Protein AF-0000000067863052 (afdb_homodimer)

InterPro domains:
  IPR009725 Predicted 3-demethylubiquinone-9 3-methyltransferase [PIRSF021700] (5-133)
  IPR028973 PhnB-like [PF06983] (7-132)
  IPR028973 PhnB-like [cd06588] (8-132)
  IPR029068 Glyoxalase/Bleomycin resistance protein/Dihydroxybiphenyl dioxygenase [SSF54593] (7-133)

Solvent-accessible surface area (backbone atoms only — not comparable to full-atom values): 13963 Å² total; per-residue (Å²): 121,87,71,62,84,58,47,42,27,46,31,40,44,28,61,64,55,32,58,61,50,50,52,48,47,48,69,59,39,90,65,36,41,84,72,47,76,43,55,24,83,46,71,88,74,66,34,50,70,77,27,32,54,40,35,33,34,32,41,76,90,41,40,38,34,33,23,24,42,41,91,60,65,48,57,66,58,33,69,15,47,27,41,35,38,52,35,92,41,68,65,53,40,52,51,42,48,52,58,39,39,52,78,32,43,74,75,38,63,76,39,66,50,92,83,29,59,33,30,30,34,30,28,24,69,8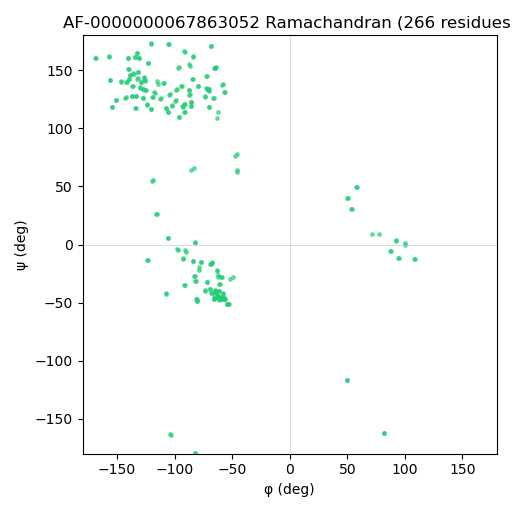7,48,54,30,37,34,41,32,27,109,121,87,73,64,85,54,49,43,27,45,31,39,44,27,61,64,52,32,59,61,51,50,51,49,47,47,68,59,39,91,64,36,41,84,73,48,75,44,55,24,81,47,71,87,76,66,33,50,71,76,28,32,55,38,33,32,34,33,41,75,90,40,39,37,34,33,23,25,39,40,89,60,66,48,57,66,58,32,67,15,47,26,40,34,38,49,35,92,41,67,66,52,40,53,51,42,48,51,59,39,39,53,76,31,43,74,75,38,63,79,39,66,51,92,83,28,59,34,30,30,34,30,28,24,70,85,48,55,30,37,34,41,33,29,109

Sequence (270 aa):
MFNQAKRISTFFTFNGNGEEAFNFYLDTFPDAKKVGLTYFTKPEQGGDIGKVLNATFEMKGASFMIMDMTNNASPNFSWATTTLYFADTEDEFDTLFEKLAKEGTVMMGPEAVEALRKVAWVTDKYGITWQLAFVMFNQAKRISTFFTFNGNGEEAFNFYLDTFPDAKKVGLTYFTKPEQGGDIGKVLNATFEMKGASFMIMDMTNNASPNFSWATTTLYFADTEDEFDTLFEKLAKEGTVMMGPEAVEALRKVAWVTDKYGITWQLAFV

Organism: Listeria monocytogenes serovar 1/2a (strain ATCC BAA-679 / EGD-e) (NCBI:txid169963)

Nearest PDB structures (foldseek):
  3oms-assembly1_A-2  TM=9.044E-01  e=4.645E-14  Bacillus cereus ATCC 14579
  1u7i-assembly1_B  TM=8.853E-01  e=1.949E-12  Pseudomonas aeruginosa PAO1
  1u69-assembly1_A  TM=8.753E-01  e=1.196E-10  Pseudomonas aeruginosa PAO1
  1u6l-assembly1_B  TM=8.512E-01  e=6.731E-08  Pseudomonas aeruginosa PAO1
  4qb5-assembly1_A  TM=6.620E-01  e=1.240E-06  Rhodoferax ferrireducens T118

Foldseek 3Di:
DCPVPDPDAAEEEAAQCQVVVLVLCCVLQVQKDWDDWDFDCDCVLQADGPGTCWTWIDGPHHIYIYGHHYPGPDDADDVVDAAEDEDPDPVSLVSSCVSQQVCWAWPDDQCDDDPWHGWTWIQGNRGGIYIYTYD/DCPPPDPDAAEEEAAQCQVVVLVLCCVLQVQKDWDDWDFDCDCVLQADGPGTCWTWIDGPHHIYIYGHHHPGPDDADDVVDAAEDEDPDPVSLVSNCCSQQVCWAWPDDQCDDDPWHGWTWIQGNRGGIYIYTYD

Structure (mmCIF, N/CA/C/O backbone):
data_AF-0000000067863052-model_v1
#
loop_
_entity.id
_entity.type
_entity.pdbx_description
1 polymer 'Lmo1140 protein'
#
loop_
_atom_site.group_PDB
_atom_site.id
_atom_site.type_symbol
_atom_site.label_atom_id
_atom_site.label_alt_id
_atom_site.label_comp_id
_atom_site.label_asym_id
_atom_site.label_entity_id
_atom_site.label_seq_id
_atom_site.pdbx_PDB_ins_code
_atom_site.Cartn_x
_atom_site.Cartn_y
_atom_site.Cartn_z
_atom_site.occupancy
_atom_site.B_iso_or_equiv
_atom_site.auth_seq_id
_atom_site.auth_comp_id
_atom_site.auth_asym_id
_atom_site.auth_atom_id
_atom_site.pdbx_PDB_model_num
ATOM 1 N N . MET A 1 1 ? 6.938 21.312 -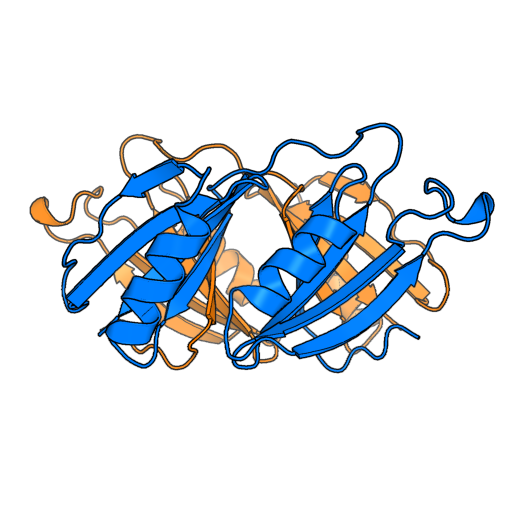2.531 1 37.94 1 MET A N 1
ATOM 2 C CA . MET A 1 1 ? 5.48 21.266 -2.633 1 37.94 1 MET A CA 1
ATOM 3 C C . MET A 1 1 ? 5.008 19.859 -3.012 1 37.94 1 MET A C 1
ATOM 5 O O . MET A 1 1 ? 5.664 19.172 -3.791 1 37.94 1 MET A O 1
ATOM 9 N N . PHE A 1 2 ? 4.246 19.281 -1.997 1 49.34 2 PHE A N 1
ATOM 10 C CA . PHE A 1 2 ? 3.734 17.953 -2.367 1 49.34 2 PHE A CA 1
ATOM 11 C C . PHE A 1 2 ? 3.141 17.984 -3.77 1 49.34 2 PHE A C 1
ATOM 13 O O . PHE A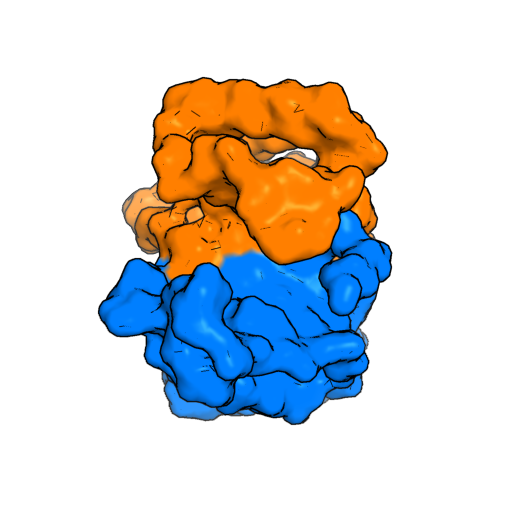 1 2 ? 2.186 18.719 -4.031 1 49.34 2 PHE A O 1
ATOM 20 N N . ASN A 1 3 ? 3.928 18.266 -4.715 1 50.19 3 ASN A N 1
ATOM 21 C CA . ASN A 1 3 ? 3.42 18.219 -6.082 1 50.19 3 ASN A CA 1
ATOM 22 C C . ASN A 1 3 ? 2.643 16.938 -6.359 1 50.19 3 ASN A C 1
ATOM 24 O O . ASN A 1 3 ? 3.236 15.891 -6.621 1 50.19 3 ASN A O 1
ATOM 28 N N . GLN A 1 4 ? 1.395 16.922 -5.812 1 59.94 4 GLN A N 1
ATOM 29 C CA . GLN A 1 4 ? 0.821 15.602 -5.609 1 59.94 4 GLN A CA 1
ATOM 30 C C . GLN A 1 4 ? 0.168 15.078 -6.887 1 59.94 4 GLN A C 1
ATOM 32 O O . GLN A 1 4 ? -0.97 15.438 -7.195 1 59.94 4 GLN A O 1
ATOM 37 N N . ALA A 1 5 ? 0.986 14.852 -7.82 1 64.88 5 ALA A N 1
ATOM 38 C CA . ALA A 1 5 ? 0.398 14.398 -9.078 1 64.88 5 ALA A CA 1
ATOM 39 C C . ALA A 1 5 ? -0.575 13.242 -8.844 1 64.88 5 ALA A C 1
ATOM 41 O O . ALA A 1 5 ? -1.611 13.156 -9.5 1 64.88 5 ALA A O 1
ATOM 42 N N . LYS A 1 6 ? -0.365 12.516 -7.859 1 87.5 6 LYS A N 1
ATOM 43 C CA . LYS A 1 6 ? -1.292 11.422 -7.602 1 87.5 6 LYS A CA 1
ATOM 44 C C . LYS A 1 6 ? -2.051 11.641 -6.297 1 87.5 6 LYS A C 1
ATOM 46 O O . LYS A 1 6 ? -1.479 12.109 -5.312 1 87.5 6 LYS A O 1
ATOM 51 N N . ARG A 1 7 ? -3.303 11.344 -6.367 1 93.75 7 ARG A N 1
ATOM 52 C CA . ARG A 1 7 ? -4.164 11.594 -5.219 1 93.75 7 ARG A CA 1
ATOM 53 C C . ARG A 1 7 ? -4.105 10.445 -4.219 1 93.75 7 ARG A C 1
ATOM 55 O O . ARG A 1 7 ? -4.605 10.562 -3.1 1 93.75 7 ARG A O 1
ATOM 62 N N . ILE A 1 8 ? -3.566 9.328 -4.613 1 96.31 8 ILE A N 1
ATOM 63 C CA . ILE A 1 8 ? -3.332 8.188 -3.734 1 96.31 8 ILE A CA 1
ATOM 64 C C . ILE A 1 8 ? -1.893 7.699 -3.891 1 96.31 8 ILE A C 1
ATOM 66 O O . ILE A 1 8 ? -1.383 7.602 -5.012 1 96.31 8 ILE A O 1
ATOM 70 N N . SER A 1 9 ? -1.241 7.441 -2.787 1 96.94 9 SER A N 1
ATOM 71 C CA . SER A 1 9 ? 0.105 6.879 -2.797 1 96.94 9 SER A CA 1
ATOM 72 C C . SER A 1 9 ? 0.284 5.852 -1.685 1 96.94 9 SER A C 1
ATOM 74 O O . SER A 1 9 ? -0.243 6.023 -0.583 1 96.94 9 SER A O 1
ATOM 76 N N . THR A 1 10 ? 0.96 4.797 -1.991 1 97.69 10 THR A N 1
ATOM 77 C CA . THR A 1 10 ? 1.478 3.945 -0.924 1 97.69 10 THR A CA 1
ATOM 78 C C . THR A 1 10 ? 2.617 4.641 -0.184 1 97.69 10 THR A C 1
ATOM 80 O O . THR A 1 10 ? 3.504 5.227 -0.809 1 97.69 10 THR A O 1
ATOM 83 N N . PHE A 1 11 ? 2.578 4.594 1.113 1 97.25 11 PHE A N 1
ATOM 84 C CA . PHE A 1 11 ? 3.498 5.375 1.932 1 97.25 11 PHE A CA 1
ATOM 85 C C . PHE A 1 11 ? 4.27 4.473 2.891 1 97.25 11 PHE A C 1
ATOM 87 O O . PHE A 1 11 ? 3.67 3.787 3.723 1 97.25 11 PHE A O 1
ATOM 94 N N . PHE A 1 12 ? 5.582 4.48 2.777 1 98.12 12 PHE A N 1
ATOM 95 C CA . PHE A 1 12 ? 6.453 3.691 3.643 1 98.12 12 PHE A CA 1
ATOM 96 C C . PHE A 1 12 ? 7.125 4.578 4.684 1 98.12 12 PHE A C 1
ATOM 98 O O . PHE A 1 12 ? 7.707 5.609 4.348 1 98.12 12 PHE A O 1
ATOM 105 N N . THR A 1 13 ? 7.043 4.195 5.875 1 96.62 13 THR A N 1
ATOM 106 C CA . THR A 1 13 ? 7.723 4.895 6.961 1 96.62 13 THR A CA 1
ATOM 107 C C . THR A 1 13 ? 8.938 4.105 7.438 1 96.62 13 THR A C 1
ATOM 109 O O . THR A 1 13 ? 8.797 3.002 7.969 1 96.62 13 THR A O 1
ATOM 112 N N . PHE A 1 14 ? 10.102 4.625 7.238 1 97.19 14 PHE A N 1
ATOM 113 C CA . PHE A 1 14 ? 11.359 3.998 7.621 1 97.19 14 PHE A CA 1
ATOM 114 C C . PHE A 1 14 ? 11.945 4.668 8.859 1 97.19 14 PHE A C 1
ATOM 116 O O . PHE A 1 14 ? 11.367 5.625 9.383 1 97.19 14 PHE A O 1
ATOM 123 N N . ASN A 1 15 ? 13 4.051 9.336 1 94.69 15 ASN A N 1
ATOM 124 C CA . ASN A 1 15 ? 13.672 4.562 10.523 1 94.69 15 ASN A CA 1
ATOM 125 C C . ASN A 1 15 ? 15.125 4.941 10.234 1 94.69 15 ASN A C 1
ATOM 127 O O . ASN A 1 15 ? 16.031 4.488 10.922 1 94.69 15 ASN A O 1
ATOM 131 N N . GLY A 1 16 ? 15.25 5.836 9.172 1 94.62 16 GLY A N 1
ATOM 132 C CA . GLY A 1 16 ? 16.578 6.391 8.945 1 94.62 16 GLY A CA 1
ATOM 133 C C . GLY A 1 16 ? 17.234 5.855 7.695 1 94.62 16 GLY A C 1
ATOM 134 O O . GLY A 1 16 ? 18.219 6.426 7.219 1 94.62 16 GLY A O 1
ATOM 135 N N . ASN A 1 17 ? 16.703 4.836 7.121 1 95.81 17 ASN A N 1
ATOM 136 C CA . ASN A 1 17 ? 17.312 4.27 5.926 1 95.81 17 ASN A CA 1
ATOM 137 C C . ASN A 1 17 ? 16.391 4.395 4.711 1 95.81 17 ASN A C 1
ATOM 139 O O . ASN A 1 17 ? 16.469 3.588 3.783 1 95.81 17 ASN A O 1
ATOM 143 N N . GLY A 1 18 ? 15.523 5.363 4.723 1 97.44 18 GLY A N 1
ATOM 144 C CA . GLY A 1 18 ? 14.562 5.59 3.656 1 97.44 18 GLY A CA 1
ATOM 145 C C . GLY A 1 18 ? 15.211 5.891 2.318 1 97.44 18 GLY A C 1
ATOM 146 O O . GLY A 1 18 ? 14.719 5.457 1.274 1 97.44 18 GLY A O 1
ATOM 147 N N . GLU A 1 19 ? 16.25 6.645 2.35 1 97.94 19 GLU A N 1
ATOM 148 C CA . GLU A 1 19 ? 16.891 7.016 1.093 1 97.94 19 GLU A CA 1
ATOM 149 C C . GLU A 1 19 ? 17.547 5.805 0.436 1 97.94 19 GLU A C 1
ATOM 151 O O . GLU A 1 19 ? 17.516 5.66 -0.787 1 97.94 19 GLU A O 1
ATOM 156 N N . GLU A 1 20 ? 18.203 4.984 1.238 1 98.19 20 GLU A N 1
ATOM 157 C CA . GLU A 1 20 ? 18.766 3.748 0.704 1 98.19 20 GLU A CA 1
ATOM 158 C C . GLU A 1 20 ? 17.688 2.898 0.028 1 98.19 20 GLU A C 1
ATOM 160 O O . GLU A 1 20 ? 17.906 2.381 -1.071 1 98.19 20 GLU A O 1
ATOM 165 N N . ALA A 1 21 ? 16.609 2.754 0.703 1 98.44 21 ALA A N 1
ATOM 166 C CA . ALA A 1 21 ? 15.492 1.994 0.14 1 98.44 21 ALA A CA 1
ATOM 167 C C . ALA A 1 21 ? 14.984 2.637 -1.148 1 98.44 21 ALA A C 1
ATOM 169 O O . ALA A 1 21 ? 14.766 1.949 -2.148 1 98.44 21 ALA A O 1
ATOM 170 N N . PHE A 1 22 ? 14.828 3.928 -1.111 1 98.56 22 PHE A N 1
ATOM 171 C CA . PHE A 1 22 ? 14.398 4.703 -2.266 1 98.56 22 PHE A CA 1
ATOM 172 C C . PHE A 1 22 ? 15.273 4.414 -3.477 1 98.56 22 PHE A C 1
ATOM 174 O O . PHE A 1 22 ? 14.773 4.074 -4.551 1 98.56 22 PHE A O 1
ATOM 181 N N . ASN A 1 23 ? 16.5 4.508 -3.285 1 98.69 23 ASN A N 1
ATOM 182 C CA . ASN A 1 23 ? 17.453 4.258 -4.363 1 98.69 23 ASN A CA 1
ATOM 183 C C . ASN A 1 23 ? 17.406 2.805 -4.816 1 98.69 23 ASN A C 1
ATOM 185 O O . ASN A 1 23 ? 17.516 2.52 -6.012 1 98.69 23 ASN A O 1
ATOM 189 N N . PHE A 1 24 ? 17.281 1.984 -3.844 1 98.69 24 PHE A N 1
ATOM 190 C CA . PHE A 1 24 ? 17.172 0.567 -4.168 1 98.69 24 PHE A CA 1
ATOM 191 C C . PHE A 1 24 ? 15.977 0.313 -5.086 1 98.69 24 PHE A C 1
ATOM 193 O O . PHE A 1 24 ? 16.094 -0.418 -6.07 1 98.69 24 PHE A O 1
ATOM 200 N N . TYR A 1 25 ? 14.805 0.896 -4.812 1 98.56 25 TYR A N 1
ATOM 201 C CA . TYR A 1 25 ? 13.602 0.665 -5.602 1 98.56 25 TYR A CA 1
ATOM 202 C C . TYR A 1 25 ? 13.734 1.28 -6.992 1 98.56 25 TYR A C 1
ATOM 204 O O . TYR A 1 25 ? 13.32 0.682 -7.984 1 98.56 25 TYR A O 1
ATOM 212 N N . LEU A 1 26 ? 14.352 2.459 -7.102 1 98.38 26 LEU A N 1
ATOM 213 C CA . LEU A 1 26 ? 14.586 3.084 -8.398 1 98.38 26 LEU A CA 1
ATOM 214 C C . LEU A 1 26 ? 15.477 2.205 -9.273 1 98.38 26 LEU A C 1
ATOM 216 O O . LEU A 1 26 ? 15.273 2.125 -10.484 1 98.38 26 LEU A O 1
ATOM 220 N N . ASP A 1 27 ? 16.359 1.549 -8.648 1 97.81 27 ASP A N 1
ATOM 221 C CA . ASP A 1 27 ? 17.297 0.701 -9.367 1 97.81 27 ASP A CA 1
ATOM 222 C C . ASP A 1 27 ? 16.672 -0.655 -9.695 1 97.81 27 ASP A C 1
ATOM 224 O O . ASP A 1 27 ? 17.031 -1.284 -10.695 1 97.81 27 ASP A O 1
ATOM 228 N N . THR A 1 28 ? 15.836 -1.083 -8.898 1 98.12 28 THR A N 1
ATOM 229 C CA . THR A 1 28 ? 15.305 -2.438 -8.969 1 98.12 28 THR A CA 1
ATOM 230 C C . THR A 1 28 ? 14.188 -2.521 -10.008 1 98.12 28 THR A C 1
ATOM 232 O O . THR A 1 28 ? 14.148 -3.461 -10.805 1 98.12 28 THR A O 1
ATOM 235 N N . PHE A 1 29 ? 13.258 -1.568 -9.961 1 98 29 PHE A N 1
ATOM 236 C CA . PHE A 1 29 ? 12.094 -1.618 -10.836 1 98 29 PHE A CA 1
ATOM 237 C C . PHE A 1 29 ? 12.352 -0.839 -12.117 1 98 29 PHE A C 1
ATOM 239 O O . PHE A 1 29 ? 12.547 0.377 -12.086 1 98 29 PHE A O 1
ATOM 246 N N . PRO A 1 30 ? 12.32 -1.458 -13.242 1 95.56 30 PRO A N 1
ATOM 247 C CA . PRO A 1 30 ? 12.75 -0.843 -14.5 1 95.56 30 PRO A CA 1
ATOM 248 C C . PRO A 1 30 ? 11.891 0.361 -14.891 1 95.56 30 PRO A C 1
ATOM 250 O O . PRO A 1 30 ? 12.359 1.247 -15.609 1 95.56 30 PRO A O 1
ATOM 253 N N . ASP A 1 31 ? 10.742 0.487 -14.43 1 93.69 31 ASP A N 1
ATOM 254 C CA . ASP A 1 31 ? 9.844 1.572 -14.812 1 93.69 31 ASP A CA 1
ATOM 255 C C . ASP A 1 31 ? 9.727 2.607 -13.695 1 93.69 31 ASP A C 1
ATOM 257 O O . ASP A 1 31 ? 8.922 3.535 -13.789 1 93.69 31 ASP A O 1
ATOM 261 N N . ALA A 1 32 ? 10.492 2.422 -12.688 1 96.94 32 ALA A N 1
ATOM 262 C CA . ALA A 1 32 ? 10.43 3.361 -11.57 1 96.94 32 ALA A CA 1
ATOM 263 C C . ALA A 1 32 ? 11.07 4.699 -11.938 1 96.94 32 ALA A C 1
ATOM 265 O O . ALA A 1 32 ? 12.109 4.734 -12.594 1 96.94 32 ALA A O 1
ATOM 266 N N . LYS A 1 33 ? 10.391 5.766 -11.594 1 96.94 33 LYS A N 1
ATOM 267 C CA . LYS A 1 33 ? 10.867 7.117 -11.867 1 96.94 33 LYS A CA 1
ATOM 268 C C . LYS A 1 33 ? 10.859 7.969 -10.602 1 96.94 33 LYS A C 1
ATOM 270 O O . LYS A 1 33 ? 9.859 8 -9.883 1 96.94 33 LYS A O 1
ATOM 275 N N . LYS A 1 34 ? 11.953 8.656 -10.43 1 97.62 34 LYS A N 1
ATOM 276 C CA . LYS A 1 34 ? 12.023 9.602 -9.32 1 97.62 34 LYS A CA 1
ATOM 277 C C . LYS A 1 34 ? 11.125 10.805 -9.562 1 97.62 34 LYS A C 1
ATOM 279 O O . LYS A 1 34 ? 11.148 11.398 -10.641 1 97.62 34 LYS A O 1
ATOM 284 N N . VAL A 1 35 ? 10.375 11.148 -8.617 1 96.62 35 VAL A N 1
ATOM 285 C CA . VAL A 1 35 ? 9.516 12.32 -8.695 1 96.62 35 VAL A CA 1
ATOM 286 C C . VAL A 1 35 ? 10.078 13.43 -7.801 1 96.62 35 VAL A C 1
ATOM 288 O O . VAL A 1 35 ? 10.055 14.602 -8.172 1 96.62 35 VAL A O 1
ATOM 291 N N . GLY A 1 36 ? 10.539 13.023 -6.594 1 95.62 36 GLY A N 1
ATOM 292 C CA . GLY A 1 36 ? 11.078 14.023 -5.691 1 95.62 36 GLY A CA 1
ATOM 293 C C . GLY A 1 36 ? 11.789 13.422 -4.488 1 95.62 36 GLY A C 1
ATOM 294 O O . GLY A 1 36 ? 11.586 12.25 -4.168 1 95.62 36 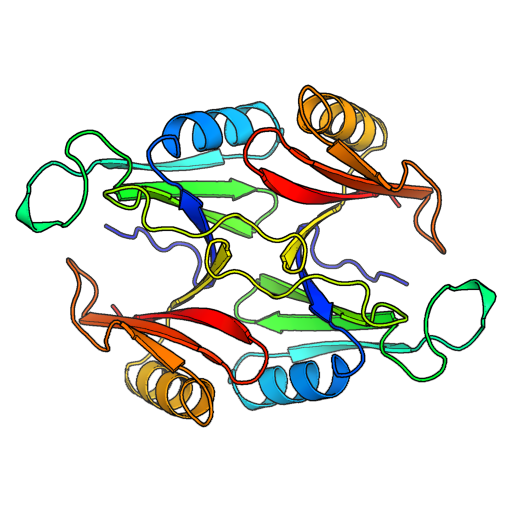GLY A O 1
ATOM 295 N N . LEU A 1 37 ? 12.641 14.266 -3.861 1 96.44 37 LEU A N 1
ATOM 296 C CA . LEU A 1 37 ? 13.375 13.891 -2.66 1 96.44 37 LEU A CA 1
ATOM 297 C C . LEU A 1 37 ? 13.734 15.117 -1.832 1 96.44 37 LEU A C 1
ATOM 299 O O . LEU A 1 37 ? 14.406 16.031 -2.322 1 96.44 37 LEU A O 1
ATOM 303 N N . THR A 1 38 ? 13.227 15.117 -0.666 1 95.25 38 THR A N 1
ATOM 304 C CA . THR A 1 38 ? 13.531 16.203 0.257 1 95.25 38 THR A CA 1
ATOM 305 C C . THR A 1 38 ? 13.961 15.656 1.616 1 95.25 38 THR A C 1
ATOM 307 O O . THR A 1 38 ? 13.672 14.5 1.945 1 95.25 38 THR A O 1
ATOM 310 N N . TYR A 1 39 ? 14.633 16.5 2.393 1 95.69 39 TYR A N 1
ATOM 311 C CA . TYR A 1 39 ? 15.195 16.094 3.68 1 95.69 39 TYR A CA 1
ATOM 312 C C . TYR A 1 39 ? 14.664 16.984 4.805 1 95.69 39 TYR A C 1
ATOM 314 O O . TYR A 1 39 ? 14.18 18.094 4.555 1 95.69 39 TYR A O 1
ATOM 322 N N . PHE A 1 40 ? 14.727 16.375 5.965 1 93.62 40 PHE A N 1
ATOM 323 C CA . PHE A 1 40 ? 14.586 17.219 7.137 1 93.62 40 PHE A CA 1
ATOM 324 C C . PHE A 1 40 ? 15.766 18.188 7.254 1 93.62 40 PHE A C 1
ATOM 326 O O . PHE A 1 40 ? 16.922 17.75 7.227 1 93.62 40 PHE A O 1
ATOM 333 N N . THR A 1 41 ? 15.469 19.516 7.367 1 94.06 41 THR A N 1
ATOM 334 C CA . THR A 1 41 ? 16.547 20.5 7.363 1 94.06 41 THR A CA 1
ATOM 335 C C . THR A 1 41 ? 16.484 21.375 8.617 1 94.06 41 THR A C 1
ATOM 337 O O . THR A 1 41 ? 17.422 22.125 8.891 1 94.06 41 THR A O 1
ATOM 340 N N . LYS A 1 42 ? 15.367 21.281 9.297 1 93.12 42 LYS A N 1
ATOM 341 C CA . LYS A 1 42 ? 15.18 22.062 10.523 1 93.12 42 LYS A CA 1
ATOM 342 C C . LYS A 1 42 ? 14.562 21.203 11.625 1 93.12 42 LYS A C 1
ATOM 344 O O . LYS A 1 42 ? 13.719 20.359 11.352 1 93.12 42 LYS A O 1
ATOM 349 N N . PRO A 1 43 ? 14.914 21.484 12.805 1 88.06 43 PRO A N 1
ATOM 350 C CA . PRO A 1 43 ? 14.422 20.672 13.922 1 88.06 43 PRO A CA 1
ATOM 351 C C . PRO A 1 43 ? 12.898 20.734 14.07 1 88.06 43 PRO A C 1
ATOM 353 O O . PRO A 1 43 ? 12.281 19.766 14.5 1 88.06 43 PRO A O 1
ATOM 356 N N . GLU A 1 44 ? 12.281 21.734 13.664 1 85.81 44 GLU A N 1
ATOM 357 C CA . GLU A 1 44 ? 10.852 21.953 13.852 1 85.81 44 GLU A CA 1
ATOM 358 C C . GLU A 1 44 ? 10.023 20.984 13.008 1 85.81 44 GLU A C 1
ATOM 360 O O . GLU A 1 44 ? 8.836 20.797 13.25 1 85.81 44 GLU A O 1
ATOM 365 N N . GLN A 1 45 ? 10.672 20.406 12.07 1 84.12 45 GLN A N 1
ATOM 366 C CA . GLN A 1 45 ? 9.961 19.469 11.203 1 84.12 45 GLN A CA 1
ATOM 367 C C . GLN A 1 45 ? 9.734 18.125 11.891 1 84.12 45 GLN A C 1
ATOM 369 O O . GLN A 1 45 ? 8.953 17.312 11.414 1 84.12 45 GLN A O 1
ATOM 374 N N . GLY A 1 46 ? 10.43 17.891 12.961 1 82.56 46 GLY A N 1
ATOM 375 C CA . GLY A 1 46 ? 10.117 16.75 13.805 1 82.56 46 GLY A CA 1
ATOM 376 C C . GLY A 1 46 ? 10.914 15.508 13.445 1 82.56 46 GLY A C 1
ATOM 377 O O . GLY A 1 46 ? 10.672 14.43 13.992 1 82.56 46 GLY A O 1
ATOM 378 N N . GLY A 1 47 ? 11.805 15.602 12.492 1 87.06 47 GLY A N 1
ATOM 379 C CA . GLY A 1 47 ? 12.633 14.477 12.094 1 87.06 47 GLY A CA 1
ATOM 380 C C . GLY A 1 47 ? 14.117 14.75 12.258 1 87.06 47 GLY A C 1
ATOM 381 O O . GLY A 1 47 ? 14.516 15.844 12.648 1 87.06 47 GLY A O 1
ATOM 382 N N . ASP A 1 48 ? 14.922 13.695 12.055 1 91.56 48 ASP A N 1
ATOM 383 C CA . ASP A 1 48 ? 16.375 13.844 12.141 1 91.56 48 ASP A CA 1
ATOM 384 C C . ASP A 1 48 ? 16.922 14.578 10.914 1 91.56 48 ASP A C 1
ATOM 386 O O . ASP A 1 48 ? 16.672 14.172 9.781 1 91.56 48 ASP A O 1
ATOM 390 N N . ILE A 1 49 ? 17.672 15.602 11.219 1 93.75 49 ILE A N 1
ATOM 391 C CA . ILE A 1 49 ? 18.25 16.406 10.148 1 93.75 49 ILE A CA 1
ATOM 392 C C . ILE A 1 49 ? 19.078 15.516 9.227 1 93.75 49 ILE A C 1
ATOM 394 O O . ILE A 1 49 ? 19.828 14.656 9.688 1 93.75 49 ILE A O 1
ATOM 398 N N . GLY A 1 50 ? 18.828 15.672 7.867 1 95.38 50 GLY A N 1
ATOM 399 C CA . GLY A 1 50 ? 19.562 14.914 6.875 1 95.38 50 GLY A CA 1
ATOM 400 C C . GLY A 1 50 ? 18.859 13.633 6.461 1 95.38 50 GLY A C 1
ATOM 401 O O . GLY A 1 50 ? 19.234 13.016 5.461 1 95.38 50 GLY A O 1
ATOM 402 N N . LYS A 1 51 ? 17.844 13.297 7.215 1 95.75 51 LYS A N 1
ATOM 403 C CA . LYS A 1 51 ? 17.062 12.117 6.852 1 95.75 51 LYS A CA 1
ATOM 404 C C . LYS A 1 51 ? 15.891 12.484 5.953 1 95.75 51 LYS A C 1
ATOM 406 O O . LYS A 1 51 ? 15.625 13.672 5.73 1 95.75 51 LYS A O 1
ATOM 411 N N . VAL A 1 52 ? 15.305 11.531 5.348 1 96.31 52 VAL A N 1
ATOM 412 C CA . VAL A 1 52 ? 14.297 11.742 4.309 1 96.31 52 VAL A CA 1
ATOM 413 C C . VAL A 1 52 ? 13.023 12.305 4.926 1 96.31 52 VAL A C 1
ATOM 415 O O . VAL A 1 52 ? 12.414 11.68 5.793 1 96.31 52 VAL A O 1
ATOM 418 N N . LEU A 1 53 ? 12.656 13.469 4.527 1 93.75 53 LEU A N 1
ATOM 419 C CA . LEU A 1 53 ? 11.344 14.031 4.84 1 93.75 53 LEU A CA 1
ATOM 420 C C . LEU A 1 53 ? 10.273 13.477 3.902 1 93.75 53 LEU A C 1
ATOM 422 O O . LEU A 1 53 ? 9.227 13.023 4.355 1 93.75 53 LEU A O 1
ATOM 426 N N . ASN A 1 54 ? 10.586 13.508 2.594 1 94.06 54 ASN A N 1
ATOM 427 C CA . ASN A 1 54 ? 9.727 12.914 1.58 1 94.06 54 ASN A CA 1
ATOM 428 C C . ASN A 1 54 ? 10.523 12.438 0.37 1 94.06 54 ASN A C 1
ATOM 430 O O . ASN A 1 54 ? 11.297 13.203 -0.208 1 94.06 54 ASN A O 1
ATOM 434 N N . ALA A 1 55 ? 10.398 11.25 0.054 1 96.81 55 ALA A N 1
ATOM 435 C CA . ALA A 1 55 ? 10.844 10.68 -1.216 1 96.81 55 ALA A CA 1
ATOM 436 C C . ALA A 1 55 ? 9.672 10.094 -2 1 96.81 55 ALA A C 1
ATOM 438 O O . ALA A 1 55 ? 8.875 9.328 -1.457 1 96.81 55 ALA A O 1
ATOM 439 N N . THR A 1 56 ? 9.523 10.508 -3.225 1 97.19 56 THR A N 1
ATOM 440 C CA . THR A 1 56 ? 8.414 10.055 -4.051 1 97.19 56 THR A CA 1
ATOM 441 C C . THR A 1 56 ? 8.914 9.445 -5.355 1 97.19 56 THR A C 1
ATOM 443 O O . THR A 1 56 ? 9.797 10.008 -6.008 1 97.19 56 THR A O 1
ATOM 446 N N . PHE A 1 57 ? 8.391 8.32 -5.676 1 97.06 57 PHE A N 1
ATOM 447 C CA . PHE A 1 57 ? 8.641 7.707 -6.977 1 97.06 57 PHE A CA 1
ATOM 448 C C . PHE A 1 57 ? 7.383 7.055 -7.527 1 97.06 57 PHE A C 1
ATOM 450 O O . PHE A 1 57 ? 6.406 6.871 -6.797 1 97.06 57 PHE A O 1
ATOM 457 N N . GLU A 1 58 ? 7.371 6.836 -8.773 1 96.19 58 GLU A N 1
ATOM 458 C CA . GLU A 1 58 ? 6.242 6.199 -9.445 1 96.19 58 GLU A CA 1
ATOM 459 C C . GLU A 1 58 ? 6.691 4.988 -10.258 1 96.19 58 GLU A C 1
ATOM 461 O O . GLU A 1 58 ? 7.816 4.957 -10.766 1 96.19 58 GLU A O 1
ATOM 466 N N . MET A 1 59 ? 5.84 4.035 -10.242 1 94.69 59 MET A N 1
ATOM 467 C CA . MET A 1 59 ? 6.062 2.836 -11.047 1 94.69 59 MET A CA 1
ATOM 468 C C . MET A 1 59 ? 4.75 2.316 -11.625 1 94.69 59 MET A C 1
ATOM 470 O O . MET A 1 59 ? 3.768 2.158 -10.898 1 94.69 59 MET A O 1
ATOM 474 N N . LYS A 1 60 ? 4.723 2.143 -12.93 1 94.12 60 LYS A N 1
ATOM 475 C CA . LYS A 1 60 ? 3.562 1.612 -13.633 1 94.12 60 LYS A CA 1
ATOM 476 C C . LYS A 1 60 ? 2.291 2.361 -13.242 1 94.12 60 LYS A C 1
ATOM 478 O O . LYS A 1 60 ? 1.271 1.741 -12.938 1 94.12 60 LYS A O 1
ATOM 483 N N . GLY A 1 61 ? 2.438 3.609 -13.109 1 90.88 61 GLY A N 1
ATOM 484 C CA . GLY A 1 61 ? 1.302 4.492 -12.898 1 90.88 61 GLY A CA 1
ATOM 485 C C . GLY A 1 61 ? 0.929 4.641 -11.438 1 90.88 61 GLY A C 1
ATOM 486 O O . GLY A 1 61 ? 0.063 5.445 -11.086 1 90.88 61 GLY A O 1
ATOM 487 N N . ALA A 1 62 ? 1.532 3.926 -10.547 1 94.75 62 ALA A N 1
ATOM 488 C CA . ALA A 1 62 ? 1.273 4.027 -9.117 1 94.75 62 ALA A CA 1
ATOM 489 C C . ALA A 1 62 ? 2.295 4.938 -8.438 1 94.75 62 ALA A C 1
ATOM 491 O O . ALA A 1 62 ? 3.443 5.031 -8.883 1 94.75 62 ALA A O 1
ATOM 492 N N . SER A 1 63 ? 1.909 5.535 -7.379 1 96.31 63 SER A N 1
ATOM 493 C CA . SER A 1 63 ? 2.768 6.453 -6.633 1 96.31 63 SER A CA 1
ATOM 494 C C . SER A 1 63 ? 3.186 5.852 -5.293 1 96.31 63 SER A C 1
ATOM 496 O O . SER A 1 63 ? 2.367 5.246 -4.598 1 96.31 63 SER A O 1
ATOM 498 N N . PHE A 1 64 ? 4.449 6.059 -4.93 1 97.56 64 PHE A N 1
ATOM 499 C CA . PHE A 1 64 ? 5.035 5.621 -3.666 1 97.56 64 PHE A CA 1
ATOM 500 C C . PHE A 1 64 ? 5.758 6.773 -2.979 1 97.56 64 PHE A C 1
ATOM 502 O O . PHE A 1 64 ? 6.438 7.566 -3.631 1 97.56 64 PHE A O 1
ATOM 509 N N . MET A 1 65 ? 5.582 6.805 -1.689 1 96.94 65 MET A N 1
ATOM 510 C CA . MET A 1 65 ? 6.238 7.844 -0.899 1 96.94 65 MET A CA 1
ATOM 511 C C . MET A 1 65 ? 6.941 7.242 0.313 1 96.94 65 MET A C 1
ATOM 513 O O . MET A 1 65 ? 6.5 6.223 0.852 1 96.94 65 MET A O 1
ATOM 517 N N . ILE A 1 66 ? 8.008 7.859 0.688 1 97.06 66 ILE A N 1
ATOM 518 C CA . ILE A 1 66 ? 8.828 7.375 1.792 1 97.06 66 ILE A CA 1
ATOM 519 C C . ILE A 1 66 ? 9.148 8.523 2.744 1 97.06 66 ILE A C 1
ATOM 521 O O . ILE A 1 66 ? 9.414 9.641 2.307 1 97.06 66 ILE A O 1
ATOM 525 N N . MET A 1 67 ? 9.18 8.258 3.986 1 95.19 67 MET A N 1
ATOM 526 C CA . MET A 1 67 ? 9.648 9.18 5.02 1 95.19 67 MET A CA 1
ATOM 527 C C . MET A 1 67 ? 10.461 8.438 6.074 1 95.19 67 MET A C 1
ATOM 529 O O . MET A 1 67 ? 10.242 7.25 6.312 1 95.19 67 MET A O 1
ATOM 533 N N . ASP A 1 68 ? 11.383 9.141 6.684 1 95.75 68 ASP A N 1
ATOM 534 C CA . ASP A 1 68 ? 12.086 8.625 7.855 1 95.75 68 ASP A CA 1
ATOM 535 C C . ASP A 1 68 ? 11.5 9.195 9.141 1 95.75 68 ASP A C 1
ATOM 537 O O . ASP A 1 68 ? 11.398 10.414 9.305 1 95.75 68 ASP A O 1
ATOM 541 N N . MET A 1 69 ? 11.102 8.305 9.969 1 90.56 69 MET A N 1
ATOM 542 C CA . MET A 1 69 ? 10.688 8.75 11.297 1 90.56 69 MET A CA 1
ATOM 543 C C . MET A 1 69 ? 11.883 8.898 12.219 1 90.56 69 MET A C 1
ATOM 545 O O . MET A 1 69 ? 12.953 8.344 11.961 1 90.56 69 MET A O 1
ATOM 549 N N . THR A 1 70 ? 11.641 9.633 13.273 1 82.88 70 THR A N 1
ATOM 550 C CA . THR A 1 70 ? 12.703 9.836 14.25 1 82.88 70 THR A CA 1
ATOM 551 C C . THR A 1 70 ? 12.703 8.719 15.289 1 82.88 70 THR A C 1
ATOM 553 O O . THR A 1 70 ? 11.672 8.078 15.523 1 82.88 70 THR A O 1
ATOM 556 N N . ASN A 1 71 ? 13.891 8.492 15.914 1 74.88 71 ASN A N 1
ATOM 557 C CA . ASN A 1 71 ? 14.109 7.668 17.094 1 74.88 71 ASN A CA 1
ATOM 558 C C . ASN A 1 71 ? 13.539 6.266 16.922 1 74.88 71 ASN A C 1
ATOM 560 O O . ASN A 1 71 ? 12.992 5.691 17.859 1 74.88 71 ASN A O 1
ATOM 564 N N . ASN A 1 72 ? 13.539 5.852 15.789 1 66.62 72 ASN A N 1
ATOM 565 C CA . ASN A 1 72 ? 13.086 4.496 15.492 1 66.62 72 ASN A CA 1
ATOM 566 C C . ASN A 1 72 ? 11.641 4.277 15.945 1 66.62 72 ASN A C 1
ATOM 568 O O . ASN A 1 72 ? 11.336 3.279 16.594 1 66.62 72 ASN A O 1
ATOM 572 N N . ALA A 1 73 ? 10.852 5.16 15.57 1 79.5 73 ALA A N 1
ATOM 573 C CA . ALA A 1 73 ? 9.508 5.203 16.125 1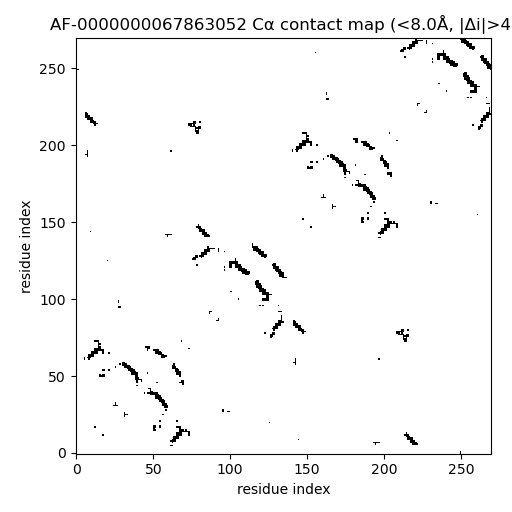 79.5 73 ALA A CA 1
ATOM 574 C C . ALA A 1 73 ? 8.523 4.434 15.258 1 79.5 73 ALA A C 1
ATOM 576 O O . ALA A 1 73 ? 7.418 4.105 15.695 1 79.5 73 ALA A O 1
ATOM 577 N N . SER A 1 74 ? 8.953 4.086 14.086 1 87.19 74 SER A N 1
ATOM 578 C CA . SER A 1 74 ? 8.023 3.32 13.258 1 87.19 74 SER A CA 1
ATOM 579 C C . SER A 1 74 ? 8.094 1.831 13.586 1 87.19 74 SER A C 1
ATOM 581 O O . SER A 1 74 ? 9.172 1.295 13.844 1 87.19 74 SER A O 1
ATOM 583 N N . PRO A 1 75 ? 6.938 1.209 13.555 1 93.75 75 PRO A N 1
ATOM 584 C CA . PRO A 1 75 ? 6.977 -0.247 13.711 1 93.75 75 PRO A CA 1
ATOM 585 C C . PRO A 1 75 ? 7.617 -0.955 12.523 1 93.75 75 PRO A C 1
ATOM 587 O O . PRO A 1 75 ? 7.977 -0.309 11.539 1 93.75 75 PRO A O 1
ATOM 590 N N . ASN A 1 76 ? 7.848 -2.305 12.742 1 94.81 76 ASN A N 1
ATOM 591 C CA . ASN A 1 76 ? 8.281 -3.113 11.609 1 94.81 76 ASN A CA 1
ATOM 592 C C . ASN A 1 76 ? 7.203 -3.201 10.539 1 94.81 76 ASN A C 1
ATOM 594 O O . ASN A 1 76 ? 6.012 -3.119 10.836 1 94.81 76 ASN A O 1
ATOM 598 N N . PHE A 1 77 ? 7.648 -3.369 9.367 1 97 77 PHE A N 1
ATOM 599 C CA . PHE A 1 77 ? 6.707 -3.648 8.297 1 97 77 PHE A CA 1
ATOM 600 C C . PHE A 1 77 ? 6.012 -4.984 8.516 1 97 77 PHE A C 1
ATOM 602 O O . PHE A 1 77 ? 6.539 -5.859 9.203 1 97 77 PHE A O 1
ATOM 609 N N . SER A 1 78 ? 4.828 -5.082 8 1 97.12 78 SER A N 1
ATOM 610 C CA . SER A 1 78 ? 4.027 -6.305 8.031 1 97.12 78 SER A CA 1
ATOM 611 C C . SER A 1 78 ? 3.584 -6.711 6.633 1 97.12 78 SER A C 1
ATOM 613 O O . SER A 1 78 ? 3.156 -5.871 5.84 1 97.12 78 SER A O 1
ATOM 615 N N . TRP A 1 79 ? 3.588 -7.988 6.355 1 96 79 TRP A N 1
ATOM 616 C CA . TRP A 1 79 ? 3.191 -8.43 5.023 1 96 79 TRP A CA 1
ATOM 617 C C . TRP A 1 79 ? 1.673 -8.516 4.906 1 96 79 TRP A C 1
ATOM 619 O O . TRP A 1 79 ? 1.145 -8.883 3.854 1 96 79 TRP A O 1
ATOM 629 N N . ALA A 1 80 ? 1.021 -8.125 6.02 1 96.94 80 ALA A N 1
ATOM 630 C CA . ALA A 1 80 ? -0.43 -8.016 5.891 1 96.94 80 ALA A CA 1
ATOM 631 C C . ALA A 1 80 ? -0.807 -7.012 4.805 1 96.94 80 ALA A C 1
ATOM 633 O O . ALA A 1 80 ? -1.905 -7.078 4.246 1 96.94 80 ALA A O 1
ATOM 634 N N . THR A 1 81 ? 0.011 -6.051 4.547 1 97.81 81 THR A N 1
ATOM 635 C CA . THR A 1 81 ? -0.079 -5.18 3.381 1 97.81 81 THR A CA 1
ATOM 636 C C . THR A 1 81 ? 1.091 -5.422 2.432 1 97.81 81 THR A C 1
ATOM 638 O O . THR A 1 81 ? 2.252 -5.383 2.846 1 97.81 81 THR A O 1
ATOM 641 N N . THR A 1 82 ? 0.79 -5.691 1.222 1 97.75 82 THR A N 1
ATOM 642 C CA . THR A 1 82 ? 1.824 -5.895 0.213 1 97.75 82 THR A CA 1
ATOM 643 C C . THR A 1 82 ? 1.51 -5.098 -1.05 1 97.75 82 THR A C 1
ATOM 645 O O . THR A 1 82 ? 0.431 -4.516 -1.171 1 97.75 82 THR A O 1
ATOM 648 N N . THR A 1 83 ? 2.465 -4.938 -1.896 1 97.88 83 THR A N 1
ATOM 649 C CA . THR A 1 83 ? 2.27 -4.426 -3.248 1 97.88 83 THR A CA 1
ATOM 650 C C . THR A 1 83 ? 2.293 -5.562 -4.266 1 97.88 83 THR A C 1
ATOM 652 O O . THR A 1 83 ? 3.26 -6.324 -4.328 1 97.88 83 THR A O 1
ATOM 655 N N . LEU A 1 84 ? 1.229 -5.691 -4.938 1 96.94 84 LEU A N 1
ATOM 656 C CA . LEU A 1 84 ? 1.154 -6.633 -6.051 1 96.94 84 LEU A CA 1
ATOM 657 C C . LEU A 1 84 ? 1.661 -5.996 -7.34 1 96.94 84 LEU A C 1
ATOM 659 O O . LEU A 1 84 ? 1.168 -4.941 -7.75 1 96.94 84 LEU A O 1
ATOM 663 N N . TYR A 1 85 ? 2.621 -6.578 -7.922 1 97.31 85 TYR A N 1
ATOM 664 C CA . TYR A 1 85 ? 3.279 -6.094 -9.133 1 97.31 85 TYR A CA 1
ATOM 665 C C . TYR A 1 85 ? 3.16 -7.109 -10.258 1 97.31 85 TYR A C 1
ATOM 667 O O . TYR A 1 85 ? 3.691 -8.219 -10.164 1 97.31 85 TYR A O 1
ATOM 675 N N . PHE A 1 86 ? 2.494 -6.73 -11.297 1 96.44 86 PHE A N 1
ATOM 676 C CA . PHE A 1 86 ? 2.402 -7.586 -12.477 1 96.44 86 PHE A CA 1
ATOM 677 C C . PHE A 1 86 ? 3.521 -7.273 -13.461 1 96.44 86 PHE A C 1
ATOM 679 O O . PHE A 1 86 ? 3.564 -6.184 -14.031 1 96.44 86 PHE A O 1
ATOM 686 N N . ALA A 1 87 ? 4.379 -8.219 -13.641 1 96.75 87 ALA A N 1
ATOM 687 C CA . ALA A 1 87 ? 5.453 -8.07 -14.617 1 96.75 87 ALA A CA 1
ATOM 688 C C . ALA A 1 87 ? 4.914 -8.164 -16.047 1 96.75 87 ALA A C 1
ATOM 690 O O . ALA A 1 87 ? 4.012 -8.953 -16.328 1 96.75 87 ALA A O 1
ATOM 691 N N . ASP A 1 88 ? 5.469 -7.418 -16.969 1 95.25 88 ASP A N 1
ATOM 692 C CA . ASP A 1 88 ? 5.016 -7.395 -18.344 1 95.25 88 ASP A CA 1
ATOM 693 C C . ASP A 1 88 ? 5.613 -8.562 -19.141 1 95.25 88 ASP A C 1
ATOM 695 O O . ASP A 1 88 ? 5.07 -8.961 -20.172 1 95.25 88 ASP A O 1
ATOM 699 N N . THR A 1 89 ? 6.762 -9.008 -18.719 1 97.12 89 THR A N 1
ATOM 700 C CA . THR A 1 89 ? 7.418 -10.156 -19.344 1 97.12 89 THR A CA 1
ATOM 701 C C . THR A 1 89 ? 7.938 -11.117 -18.281 1 97.12 89 THR A C 1
ATOM 703 O O . THR A 1 89 ? 8.086 -10.742 -17.109 1 97.12 89 THR A O 1
ATOM 706 N N . GLU A 1 90 ? 8.172 -12.289 -18.703 1 97.62 90 GLU A N 1
ATOM 707 C CA . GLU A 1 90 ? 8.734 -13.281 -17.797 1 97.62 90 GLU A CA 1
ATOM 708 C C . GLU A 1 90 ? 10.125 -12.867 -17.312 1 97.62 90 GLU A C 1
ATOM 710 O O . GLU A 1 90 ? 10.469 -13.062 -16.156 1 97.62 90 GLU A O 1
ATOM 715 N N . ASP A 1 91 ? 10.922 -12.367 -18.219 1 98.31 91 ASP A N 1
ATOM 716 C CA . ASP A 1 91 ? 12.266 -11.898 -17.875 1 98.31 91 ASP A CA 1
ATOM 717 C C . ASP A 1 91 ? 12.203 -10.812 -16.797 1 98.31 91 ASP A C 1
ATOM 719 O O . ASP A 1 91 ? 13.023 -10.797 -15.883 1 98.31 91 ASP A O 1
ATOM 723 N N . GLU A 1 92 ? 11.273 -9.938 -16.969 1 98 92 GLU A N 1
ATOM 724 C CA . GLU A 1 92 ? 11.078 -8.906 -15.953 1 98 92 GLU A CA 1
ATOM 725 C C . GLU A 1 92 ? 10.766 -9.523 -14.594 1 98 92 GLU A C 1
ATOM 727 O O . GLU A 1 92 ? 11.344 -9.141 -13.578 1 98 92 GLU A O 1
ATOM 732 N N . PHE A 1 93 ? 9.844 -10.477 -14.609 1 98.25 93 PHE A N 1
ATOM 733 C CA . PHE A 1 93 ? 9.5 -11.188 -13.383 1 98.25 93 PHE A CA 1
ATOM 734 C C . PHE A 1 93 ? 10.742 -11.789 -12.742 1 98.25 93 PHE A C 1
ATOM 736 O O . PHE A 1 93 ? 11.008 -11.555 -11.555 1 98.25 93 PHE A O 1
ATOM 743 N N . ASP A 1 94 ? 11.492 -12.508 -13.523 1 98.5 94 ASP A N 1
ATOM 744 C CA . ASP A 1 94 ? 12.641 -13.25 -13 1 98.5 94 ASP A CA 1
ATOM 745 C C . ASP A 1 94 ? 13.703 -12.297 -12.453 1 98.5 94 ASP A C 1
ATOM 747 O O . ASP A 1 94 ? 14.289 -12.555 -11.398 1 98.5 94 ASP A O 1
ATOM 751 N N . THR A 1 95 ? 13.914 -11.234 -13.117 1 98.38 95 THR A N 1
ATOM 752 C CA . THR A 1 95 ? 14.906 -10.25 -12.695 1 98.38 95 THR A CA 1
ATOM 753 C C . THR A 1 95 ? 14.492 -9.594 -11.383 1 98.38 95 THR A C 1
ATOM 755 O O . THR A 1 95 ? 15.297 -9.461 -10.461 1 98.38 95 THR A O 1
ATOM 758 N N . LEU A 1 96 ? 13.25 -9.195 -11.328 1 98.5 96 LEU A N 1
ATOM 759 C CA . LEU A 1 96 ? 12.734 -8.562 -10.117 1 98.5 96 LEU A CA 1
ATOM 760 C C . LEU A 1 96 ? 12.805 -9.531 -8.938 1 98.5 96 LEU A C 1
ATOM 762 O O . LEU A 1 96 ? 13.211 -9.141 -7.84 1 98.5 96 LEU A O 1
ATOM 766 N N . PHE A 1 97 ? 12.391 -10.758 -9.227 1 98.75 97 PHE A N 1
ATOM 767 C CA . PHE A 1 97 ? 12.422 -11.766 -8.18 1 98.75 97 PHE A CA 1
ATOM 768 C C . PHE A 1 97 ? 13.828 -11.93 -7.625 1 98.75 97 PHE A C 1
ATOM 770 O O . PHE A 1 97 ? 14.031 -11.93 -6.406 1 98.75 97 PHE A O 1
ATOM 777 N N . GLU A 1 98 ? 14.766 -12.023 -8.477 1 98.44 98 GLU A N 1
ATOM 778 C CA . GLU A 1 98 ? 16.156 -12.203 -8.07 1 98.44 98 GLU A CA 1
ATOM 779 C C . GLU A 1 98 ? 16.641 -11.023 -7.227 1 98.44 98 GLU A C 1
ATOM 781 O O . GLU A 1 98 ? 17.25 -11.219 -6.172 1 98.44 98 GLU A O 1
ATOM 786 N N . LYS A 1 99 ? 16.391 -9.859 -7.645 1 98.38 99 LYS A N 1
ATOM 787 C CA . LYS A 1 99 ? 16.859 -8.664 -6.957 1 98.38 99 LYS A CA 1
ATOM 788 C C . LYS A 1 99 ? 16.203 -8.523 -5.586 1 98.38 99 LYS A C 1
ATOM 790 O O . LYS A 1 99 ? 16.875 -8.219 -4.598 1 98.38 99 LYS A O 1
ATOM 795 N N . LEU A 1 100 ? 14.906 -8.727 -5.508 1 98.56 100 LEU A N 1
ATOM 796 C CA . LEU A 1 100 ? 14.156 -8.547 -4.27 1 98.56 100 LEU A CA 1
ATOM 797 C C . LEU A 1 100 ? 14.461 -9.656 -3.275 1 98.56 100 LEU A C 1
ATOM 799 O O . LEU A 1 100 ? 14.453 -9.438 -2.062 1 98.56 100 LEU A O 1
ATOM 803 N N . ALA A 1 101 ? 14.719 -10.789 -3.842 1 98.5 101 ALA A N 1
ATOM 804 C CA . ALA A 1 101 ? 14.977 -11.945 -2.986 1 98.5 101 ALA A CA 1
ATOM 805 C C . ALA A 1 101 ? 16.391 -11.914 -2.434 1 98.5 101 ALA A C 1
ATOM 807 O O . ALA A 1 101 ? 16.688 -12.547 -1.418 1 98.5 101 ALA A O 1
ATOM 808 N N . LYS A 1 102 ? 17.219 -11.109 -3.238 1 97.19 102 LYS A N 1
ATOM 809 C CA . LYS A 1 102 ? 18.594 -11.008 -2.783 1 97.19 102 LYS A CA 1
ATOM 810 C C . LYS A 1 102 ? 18.672 -10.367 -1.402 1 97.19 102 LYS A C 1
ATOM 812 O O . LYS A 1 102 ? 18.234 -9.227 -1.215 1 97.19 102 LYS A O 1
ATOM 817 N N . GLU A 1 103 ? 19.047 -10.961 -0.424 1 97.44 103 GLU A N 1
ATOM 818 C CA . GLU A 1 103 ? 19.156 -10.539 0.97 1 97.44 103 GLU A CA 1
ATOM 819 C C . GLU A 1 103 ? 17.781 -10.398 1.617 1 97.44 103 GLU A C 1
ATOM 821 O O . GLU A 1 103 ? 17.641 -9.688 2.613 1 97.44 103 GLU A O 1
ATOM 826 N N . GLY A 1 104 ? 16.781 -10.844 0.899 1 98 104 GLY A N 1
ATOM 827 C CA . GLY A 1 104 ? 15.422 -10.867 1.415 1 98 104 GLY A CA 1
ATOM 828 C C . GLY A 1 104 ? 14.953 -12.25 1.82 1 98 104 GLY A C 1
ATOM 829 O O . GLY A 1 104 ? 15.773 -13.117 2.146 1 98 104 GLY A O 1
ATOM 830 N N . THR A 1 105 ? 13.68 -12.414 1.97 1 97.94 105 THR A N 1
ATOM 831 C CA . THR A 1 105 ? 13.07 -13.688 2.334 1 97.94 105 THR A CA 1
ATOM 832 C C . THR A 1 105 ? 11.961 -14.055 1.354 1 97.94 105 THR A C 1
ATOM 834 O O . THR A 1 105 ? 11.047 -13.258 1.113 1 97.94 105 THR A O 1
ATOM 837 N N . VAL A 1 106 ? 12.055 -15.281 0.774 1 98.19 106 VAL A N 1
ATOM 838 C CA . VAL A 1 106 ? 11.016 -15.789 -0.118 1 98.19 106 VAL A CA 1
ATOM 839 C C . VAL A 1 106 ? 9.922 -16.469 0.698 1 98.19 106 VAL A C 1
ATOM 841 O O . VAL A 1 106 ? 10.172 -17.469 1.369 1 98.19 106 VAL A O 1
ATOM 844 N N . MET A 1 107 ? 8.82 -15.969 0.577 1 95.94 107 MET A N 1
ATOM 845 C CA . MET A 1 107 ? 7.707 -16.516 1.344 1 95.94 107 MET A CA 1
ATOM 846 C C . MET A 1 107 ? 6.973 -17.578 0.545 1 95.94 107 MET A C 1
ATOM 848 O O . MET A 1 107 ? 6.414 -18.516 1.121 1 95.94 107 MET A O 1
ATOM 852 N N . MET A 1 108 ? 6.922 -17.359 -0.696 1 94.88 108 MET A N 1
ATOM 853 C CA . MET A 1 108 ? 6.207 -18.266 -1.593 1 94.88 108 MET A CA 1
ATOM 854 C C . MET A 1 108 ? 6.742 -18.156 -3.016 1 94.88 108 MET A C 1
ATOM 856 O O . MET A 1 108 ? 7.047 -17.062 -3.488 1 94.88 108 MET A O 1
ATOM 860 N N . GLY A 1 109 ? 6.809 -19.297 -3.639 1 95.81 109 GLY A N 1
ATOM 861 C CA . GLY A 1 109 ? 7.074 -19.312 -5.07 1 95.81 109 GLY A CA 1
ATOM 862 C C . GLY A 1 109 ? 8.547 -19.188 -5.402 1 95.81 109 GLY A C 1
ATOM 863 O O . GLY A 1 109 ? 9.406 -19.312 -4.523 1 95.81 109 GLY A O 1
ATOM 864 N N . PRO A 1 110 ? 8.797 -18.844 -6.598 1 97.88 110 PRO A N 1
ATOM 865 C CA . PRO A 1 110 ? 7.867 -18.719 -7.727 1 97.88 110 PRO A CA 1
ATOM 866 C C . PRO A 1 110 ? 7.117 -20.016 -8.031 1 97.88 110 PRO A C 1
ATOM 868 O O . PRO A 1 110 ? 7.695 -21.094 -7.938 1 97.88 110 PRO A O 1
ATOM 871 N N . GLU A 1 111 ? 5.859 -19.828 -8.297 1 96.88 111 GLU A N 1
ATOM 872 C CA . GLU A 1 111 ? 5.004 -20.953 -8.672 1 96.88 111 GLU A CA 1
ATOM 873 C C . GLU A 1 111 ? 3.781 -20.484 -9.453 1 96.88 111 GLU A C 1
ATOM 875 O O . GLU A 1 111 ? 3.449 -19.297 -9.43 1 96.88 111 GLU A O 1
ATOM 880 N N . ALA A 1 112 ? 3.148 -21.406 -10.148 1 93.94 112 ALA A N 1
ATOM 881 C CA . ALA A 1 112 ? 1.902 -21.094 -10.844 1 93.94 112 ALA A CA 1
ATOM 882 C C . ALA A 1 112 ? 0.721 -21.109 -9.875 1 93.94 112 ALA A C 1
ATOM 884 O O . ALA A 1 112 ? 0.644 -21.969 -8.992 1 93.94 112 ALA A O 1
ATOM 885 N N . VAL A 1 113 ? -0.109 -20.141 -10.008 1 85.5 113 VAL A N 1
ATOM 886 C CA . VAL A 1 113 ? -1.324 -20.062 -9.203 1 85.5 113 VAL A CA 1
ATOM 887 C C . VAL A 1 113 ? -2.512 -19.719 -10.102 1 85.5 113 VAL A C 1
ATOM 889 O O . VAL A 1 113 ? -2.572 -18.625 -10.664 1 85.5 113 VAL A O 1
ATOM 892 N N . GLU A 1 114 ? -3.432 -20.609 -10.148 1 81.06 114 GLU A N 1
ATOM 893 C CA . GLU A 1 114 ? -4.609 -20.422 -10.992 1 81.06 114 GLU A CA 1
ATOM 894 C C . GLU A 1 114 ? -4.215 -20.031 -12.414 1 81.06 114 GLU A C 1
ATOM 896 O O . GLU A 1 114 ? -3.51 -20.781 -13.094 1 81.06 114 GLU A O 1
ATOM 901 N N . ALA A 1 115 ? -4.594 -18.812 -12.875 1 84.12 115 ALA A N 1
ATOM 902 C CA . ALA A 1 115 ? -4.324 -18.391 -14.25 1 84.12 115 ALA A CA 1
ATOM 903 C C . ALA A 1 115 ? -2.984 -17.656 -14.352 1 84.12 115 ALA A C 1
ATOM 905 O O . ALA A 1 115 ? -2.521 -17.344 -15.445 1 84.12 115 ALA A O 1
ATOM 906 N N . LEU A 1 116 ? -2.371 -17.438 -13.289 1 90.38 116 LEU A N 1
ATOM 907 C CA . LEU A 1 116 ? -1.073 -16.781 -13.273 1 90.38 116 LEU A CA 1
ATOM 908 C C . LEU A 1 116 ? 0.057 -17.797 -13.445 1 90.38 116 LEU A C 1
ATOM 910 O O . LEU A 1 116 ? 0.18 -18.734 -12.656 1 90.38 116 LEU A O 1
ATOM 914 N N . ARG A 1 117 ? 0.914 -17.5 -14.383 1 95.5 117 ARG A N 1
ATOM 915 C CA . ARG A 1 117 ? 1.978 -18.453 -14.711 1 95.5 117 ARG A CA 1
ATOM 916 C C . ARG A 1 117 ? 3.047 -18.469 -13.625 1 95.5 117 ARG A C 1
ATOM 918 O O . ARG A 1 117 ? 3.633 -19.516 -13.352 1 95.5 117 ARG A O 1
ATOM 925 N N . LYS A 1 118 ? 3.334 -17.312 -13.133 1 97.06 118 LYS A N 1
ATOM 926 C CA . LYS A 1 118 ? 4.301 -17.203 -12.039 1 97.06 118 LYS A CA 1
ATOM 927 C C . LYS A 1 118 ? 3.818 -16.234 -10.969 1 97.06 118 LYS A C 1
ATOM 929 O O . LYS A 1 118 ? 3.365 -15.133 -11.281 1 97.06 118 LYS A O 1
ATOM 934 N N . VAL A 1 119 ? 3.988 -16.656 -9.781 1 96.62 119 VAL A N 1
ATOM 935 C CA . VAL A 1 119 ? 3.705 -15.805 -8.633 1 96.62 119 VAL A CA 1
ATOM 936 C C . VAL A 1 119 ? 4.785 -16 -7.57 1 96.62 119 VAL A C 1
ATOM 938 O O . VAL A 1 119 ? 5.254 -17.125 -7.352 1 96.62 119 VAL A O 1
ATOM 941 N N . ALA A 1 120 ? 5.141 -14.977 -6.945 1 98 120 ALA A N 1
ATOM 942 C CA . ALA A 1 120 ? 6.055 -15.047 -5.809 1 98 120 ALA A CA 1
ATOM 943 C C . ALA A 1 120 ? 5.723 -13.984 -4.77 1 98 120 ALA A C 1
ATOM 945 O O . ALA A 1 120 ? 5.324 -12.867 -5.117 1 98 120 ALA A O 1
ATOM 946 N N . TRP A 1 121 ? 5.812 -14.375 -3.539 1 97.12 121 TRP A N 1
ATOM 947 C CA . TRP A 1 121 ? 5.781 -13.453 -2.408 1 97.12 121 TRP A CA 1
ATOM 948 C C . TRP A 1 121 ? 7.164 -13.312 -1.78 1 97.12 121 TRP A C 1
ATOM 950 O O . TRP A 1 121 ? 7.703 -14.281 -1.233 1 97.12 121 TRP A O 1
ATOM 960 N N . VAL A 1 122 ? 7.699 -12.141 -1.818 1 98.44 122 VAL A N 1
ATOM 961 C CA . VAL A 1 122 ? 9.07 -11.953 -1.349 1 98.44 122 VAL A CA 1
ATOM 962 C C . VAL A 1 122 ? 9.133 -10.719 -0.446 1 98.44 122 VAL A C 1
ATOM 964 O O . VAL A 1 122 ? 8.586 -9.664 -0.78 1 98.44 122 VAL A O 1
ATOM 967 N N . THR A 1 123 ? 9.672 -10.844 0.719 1 98.44 123 THR A N 1
ATOM 968 C CA . THR A 1 123 ? 10.031 -9.703 1.556 1 98.44 123 THR A CA 1
ATOM 969 C C . THR A 1 123 ? 11.461 -9.258 1.288 1 98.44 123 THR A C 1
ATOM 971 O O . THR A 1 123 ? 12.398 -10.039 1.457 1 98.44 123 THR A O 1
ATOM 974 N N . ASP A 1 124 ? 11.664 -8.039 0.887 1 98.56 124 ASP A N 1
ATOM 975 C CA . ASP A 1 124 ? 12.992 -7.586 0.483 1 98.56 124 ASP A CA 1
ATOM 976 C C . ASP A 1 124 ? 13.828 -7.188 1.696 1 98.56 124 ASP A C 1
ATOM 978 O O . ASP A 1 124 ? 13.375 -7.312 2.838 1 98.56 124 ASP A O 1
ATOM 982 N N . LYS A 1 125 ? 15.031 -6.758 1.491 1 98.06 125 LYS A N 1
ATOM 983 C CA . LYS A 1 125 ? 15.992 -6.516 2.561 1 98.06 125 LYS A CA 1
ATOM 984 C C . LYS A 1 125 ? 15.555 -5.34 3.434 1 98.06 125 LYS A C 1
ATOM 986 O O . LYS A 1 125 ? 16.078 -5.148 4.535 1 98.06 125 LYS A O 1
ATOM 991 N N . TYR A 1 126 ? 14.617 -4.527 2.979 1 98 126 TYR A N 1
ATOM 992 C CA . TYR A 1 126 ? 14.156 -3.385 3.756 1 98 126 TYR A CA 1
ATOM 993 C C . TYR A 1 126 ? 12.875 -3.723 4.508 1 98 126 TYR A C 1
ATOM 995 O O . TYR A 1 126 ? 12.32 -2.879 5.215 1 98 126 TYR A O 1
ATOM 1003 N N . GLY A 1 127 ? 12.336 -4.934 4.285 1 97.5 127 GLY A N 1
ATOM 1004 C CA . GLY A 1 127 ? 11.195 -5.406 5.047 1 97.5 127 GLY A CA 1
ATOM 1005 C C . GLY A 1 127 ? 9.883 -5.254 4.305 1 97.5 127 GLY A C 1
ATOM 1006 O O . GLY A 1 127 ? 8.82 -5.633 4.816 1 97.5 127 GLY A O 1
ATOM 1007 N N . ILE A 1 128 ? 9.875 -4.77 3.127 1 98.12 128 ILE A N 1
ATOM 1008 C CA . ILE A 1 128 ? 8.672 -4.598 2.324 1 98.12 128 ILE A CA 1
ATOM 1009 C C . ILE A 1 128 ? 8.383 -5.879 1.54 1 98.12 128 ILE A C 1
ATOM 1011 O O . ILE A 1 128 ? 9.289 -6.445 0.92 1 98.12 128 ILE A O 1
ATOM 1015 N N . THR A 1 129 ? 7.168 -6.281 1.591 1 98.12 129 THR A N 1
ATOM 1016 C CA . THR A 1 129 ? 6.789 -7.504 0.887 1 98.12 129 THR A CA 1
ATOM 1017 C C . THR A 1 129 ? 6.156 -7.176 -0.462 1 98.12 129 THR A C 1
ATOM 1019 O O . THR A 1 129 ? 5.258 -6.336 -0.544 1 98.12 129 THR A O 1
ATOM 1022 N N . TRP A 1 130 ? 6.59 -7.852 -1.421 1 98.5 130 TRP A N 1
ATOM 1023 C CA . TRP A 1 130 ? 6.121 -7.723 -2.797 1 98.5 130 TRP A CA 1
ATOM 1024 C C . TRP A 1 130 ? 5.484 -9.023 -3.279 1 98.5 130 TRP A C 1
ATOM 1026 O O . TRP A 1 130 ? 6.027 -10.109 -3.055 1 98.5 130 TRP A O 1
ATOM 1036 N N . GLN A 1 131 ? 4.336 -8.898 -3.836 1 97.31 131 GLN A N 1
ATOM 1037 C CA . GLN A 1 131 ? 3.754 -9.984 -4.625 1 97.31 131 GLN A CA 1
ATOM 1038 C C . GLN A 1 131 ? 4.023 -9.789 -6.113 1 97.31 131 GLN A C 1
ATOM 1040 O O . GLN A 1 131 ? 3.506 -8.852 -6.727 1 97.31 131 GLN A O 1
ATOM 1045 N N . LEU A 1 132 ? 4.852 -10.609 -6.645 1 98 132 LEU A N 1
ATOM 1046 C CA . LEU A 1 132 ? 5.148 -10.57 -8.07 1 98 132 LEU A CA 1
ATOM 1047 C C . LEU A 1 132 ? 4.262 -11.547 -8.836 1 98 132 LEU A C 1
ATOM 1049 O O . LEU A 1 132 ? 4.043 -12.68 -8.391 1 98 132 LEU A O 1
ATOM 1053 N N . ALA A 1 133 ? 3.77 -11.055 -9.938 1 96.81 133 ALA A N 1
ATOM 1054 C CA . ALA A 1 133 ? 2.93 -11.93 -10.75 1 96.81 133 ALA A CA 1
ATOM 1055 C C . ALA A 1 133 ? 3.238 -11.758 -12.234 1 96.81 133 ALA A C 1
ATOM 1057 O O . ALA A 1 133 ? 3.623 -10.672 -12.68 1 96.81 133 ALA A O 1
ATOM 1058 N N . PHE A 1 134 ? 3.137 -12.805 -12.938 1 96.12 134 PHE A N 1
ATOM 1059 C CA . PHE A 1 134 ? 3.266 -12.836 -14.391 1 96.12 134 PHE A CA 1
ATOM 1060 C C . PHE A 1 134 ? 2.195 -13.727 -15.008 1 96.12 134 PHE A C 1
ATOM 1062 O O . PHE A 1 134 ? 1.972 -14.844 -14.547 1 96.12 134 PHE A O 1
ATOM 1069 N N . VAL A 1 135 ? 1.445 -13.234 -15.984 1 90.44 135 VAL A N 1
ATOM 1070 C CA . VAL A 1 135 ? 0.342 -13.953 -16.609 1 90.44 135 VAL A CA 1
ATOM 1071 C C . VAL A 1 135 ? 0.859 -14.758 -17.797 1 90.44 135 VAL A C 1
ATOM 1073 O O . VAL A 1 135 ? 1.804 -14.344 -18.469 1 90.44 135 VAL A O 1
ATOM 1076 N N . MET B 1 1 ? -10.914 -14.156 -13.273 1 38.88 1 MET B N 1
ATOM 1077 C CA . MET B 1 1 ? -9.695 -13.734 -13.961 1 38.88 1 MET B CA 1
ATOM 1078 C C . MET B 1 1 ? -9.164 -12.43 -13.383 1 38.88 1 MET B C 1
ATOM 1080 O O . MET B 1 1 ? -9.945 -11.555 -13.008 1 38.88 1 MET B O 1
ATOM 1084 N N . PHE B 1 2 ? -7.922 -12.594 -12.781 1 50.44 2 PHE B N 1
ATOM 1085 C CA . PHE B 1 2 ? -7.363 -11.344 -12.281 1 50.44 2 PHE B CA 1
ATOM 1086 C C . PHE B 1 2 ? -7.508 -10.234 -13.32 1 50.44 2 PHE B C 1
ATOM 1088 O O . PHE B 1 2 ? -7.016 -10.367 -14.445 1 50.44 2 PHE B O 1
ATOM 1095 N N . ASN B 1 3 ? -8.703 -9.875 -13.633 1 50.38 3 ASN B N 1
ATOM 1096 C CA . ASN B 1 3 ? -8.898 -8.773 -14.57 1 50.38 3 ASN B CA 1
ATOM 1097 C C . ASN B 1 3 ? -8 -7.586 -14.25 1 50.38 3 ASN B C 1
ATOM 1099 O O . ASN B 1 3 ? -8.297 -6.816 -13.328 1 50.38 3 ASN B O 1
ATOM 1103 N N . GLN B 1 4 ? -6.676 -7.734 -14.664 1 60 4 GLN B N 1
ATOM 1104 C CA . GLN B 1 4 ? -5.711 -6.895 -13.961 1 60 4 GLN B CA 1
ATOM 1105 C C . GLN B 1 4 ? -5.621 -5.512 -14.602 1 60 4 GLN B C 1
ATOM 1107 O O . GLN B 1 4 ? -4.91 -5.32 -15.586 1 60 4 GLN B O 1
ATOM 1112 N N . ALA B 1 5 ? -6.688 -4.824 -14.531 1 65.19 5 ALA B N 1
ATOM 1113 C CA . ALA B 1 5 ? -6.629 -3.518 -15.18 1 65.19 5 ALA B CA 1
ATOM 1114 C C . ALA B 1 5 ? -5.41 -2.725 -14.711 1 65.19 5 ALA B C 1
ATOM 1116 O O . ALA B 1 5 ? -4.789 -2.01 -15.492 1 65.19 5 ALA B O 1
ATOM 1117 N N . LYS B 1 6 ? -4.988 -2.941 -13.555 1 87.75 6 LYS B N 1
ATOM 1118 C CA . LYS B 1 6 ? -3.814 -2.205 -13.086 1 87.75 6 LYS B CA 1
ATOM 1119 C C . LYS B 1 6 ? -2.639 -3.143 -12.836 1 87.75 6 LYS B C 1
ATOM 1121 O O . LYS B 1 6 ? -2.826 -4.27 -12.375 1 87.75 6 LYS B O 1
ATOM 1126 N N . ARG B 1 7 ? -1.51 -2.662 -13.203 1 93.75 7 ARG B N 1
ATOM 1127 C CA . ARG B 1 7 ? -0.315 -3.494 -13.094 1 93.75 7 ARG B CA 1
ATOM 1128 C C . ARG B 1 7 ? 0.274 -3.432 -11.688 1 93.75 7 ARG B C 1
ATOM 1130 O O . ARG B 1 7 ? 1.161 -4.219 -11.352 1 93.75 7 ARG B O 1
ATOM 1137 N N . ILE B 1 8 ? -0.147 -2.498 -10.898 1 96.25 8 ILE B N 1
ATOM 1138 C CA . ILE B 1 8 ? 0.231 -2.391 -9.492 1 96.25 8 ILE B CA 1
ATOM 1139 C C . ILE B 1 8 ? -1.021 -2.223 -8.633 1 96.25 8 ILE B C 1
ATOM 1141 O O . ILE B 1 8 ? -1.926 -1.462 -8.984 1 96.25 8 ILE B O 1
ATOM 1145 N N . SER B 1 9 ? -1.077 -2.947 -7.547 1 96.88 9 SER B N 1
ATOM 1146 C CA . SER B 1 9 ? -2.17 -2.811 -6.59 1 96.88 9 SER B CA 1
ATOM 1147 C C . SER B 1 9 ? -1.667 -2.939 -5.156 1 96.88 9 SER B C 1
ATOM 1149 O O . SER B 1 9 ? -0.769 -3.736 -4.875 1 96.88 9 SER B O 1
ATOM 1151 N N . THR B 1 10 ? -2.195 -2.129 -4.301 1 97.56 10 THR B N 1
ATOM 1152 C CA . THR B 1 10 ? -2.047 -2.41 -2.879 1 97.56 10 THR B CA 1
ATOM 1153 C C . THR B 1 10 ? -2.879 -3.623 -2.477 1 97.56 10 THR B C 1
ATOM 1155 O O . THR B 1 10 ? -4.043 -3.742 -2.869 1 97.56 10 THR B O 1
ATOM 1158 N N . PHE B 1 11 ? -2.295 -4.504 -1.726 1 97.12 11 PHE B N 1
ATOM 1159 C CA . PHE B 1 11 ? -2.916 -5.789 -1.431 1 97.12 11 PHE B CA 1
ATOM 1160 C C . PHE B 1 11 ? -3.033 -6 0.074 1 97.12 11 PHE B C 1
ATOM 1162 O O . PHE B 1 11 ? -2.027 -6 0.786 1 97.12 11 PHE B O 1
ATOM 1169 N N . PHE B 1 12 ? -4.25 -6.184 0.552 1 98.12 12 PHE B N 1
ATOM 1170 C CA . PHE B 1 12 ? -4.52 -6.43 1.965 1 98.12 12 PHE B CA 1
ATOM 1171 C C . PHE B 1 12 ? -4.848 -7.898 2.207 1 98.12 12 PHE B C 1
ATOM 1173 O O . PHE B 1 12 ? -5.695 -8.469 1.521 1 98.12 12 PHE B O 1
ATOM 1180 N N . THR B 1 13 ? -4.199 -8.461 3.119 1 96.69 13 THR B N 1
ATOM 1181 C CA . THR B 1 13 ? -4.48 -9.836 3.525 1 96.69 13 THR B CA 1
ATOM 1182 C C . THR B 1 13 ? -5.215 -9.867 4.863 1 96.69 13 THR B C 1
ATOM 1184 O O . THR B 1 13 ? -4.672 -9.445 5.887 1 96.69 13 THR B O 1
ATOM 1187 N N . PHE B 1 14 ? -6.422 -10.312 4.867 1 97.25 14 PHE B N 1
ATOM 1188 C CA . PHE B 1 14 ? -7.262 -10.398 6.055 1 97.25 14 PHE B CA 1
ATOM 1189 C C . PHE B 1 14 ? -7.395 -11.844 6.523 1 97.25 14 PHE B C 1
ATOM 1191 O O . PHE B 1 14 ? -6.852 -12.758 5.895 1 97.25 14 PHE B O 1
ATOM 1198 N N . ASN B 1 15 ? -8.008 -11.961 7.684 1 94.88 15 ASN B N 1
ATOM 1199 C CA . ASN B 1 15 ? -8.203 -13.273 8.273 1 94.88 15 ASN B CA 1
ATOM 1200 C C . ASN B 1 15 ? -9.688 -13.594 8.445 1 94.88 15 ASN B C 1
ATOM 1202 O O . ASN B 1 15 ? -10.133 -13.938 9.539 1 94.88 15 ASN B O 1
ATOM 1206 N N . GLY B 1 16 ? -10.406 -13.492 7.254 1 94.81 16 GLY B N 1
ATOM 1207 C CA . GLY B 1 16 ? -11.781 -13.961 7.281 1 94.81 16 GLY B CA 1
ATOM 1208 C C . GLY B 1 16 ? -12.797 -12.836 7.23 1 94.81 16 GLY B C 1
ATOM 1209 O O . GLY B 1 16 ? -13.977 -13.062 6.949 1 94.81 16 GLY B O 1
ATOM 1210 N N . ASN B 1 17 ? -12.367 -11.633 7.414 1 96 17 ASN B N 1
ATOM 1211 C CA . ASN B 1 17 ? -13.305 -10.508 7.398 1 96 17 ASN B CA 1
ATOM 1212 C C . ASN B 1 17 ? -13.023 -9.562 6.238 1 96 17 ASN B C 1
ATOM 1214 O O . ASN B 1 17 ? -13.328 -8.367 6.316 1 96 17 ASN B O 1
ATOM 1218 N N . GLY B 1 18 ? -12.438 -10.062 5.199 1 97.5 18 GLY B N 1
ATOM 1219 C CA . GLY B 1 18 ? -12.07 -9.273 4.031 1 97.5 18 GLY B CA 1
ATOM 1220 C C . GLY B 1 18 ? -13.266 -8.648 3.336 1 97.5 18 GLY B C 1
ATOM 1221 O O . GLY B 1 18 ? -13.18 -7.516 2.85 1 97.5 18 GLY B O 1
ATOM 1222 N N . GLU B 1 19 ? -14.305 -9.383 3.246 1 97.94 19 GLU B N 1
ATOM 1223 C CA . GLU B 1 19 ? -15.477 -8.859 2.545 1 97.94 19 GLU B CA 1
ATOM 1224 C C . GLU B 1 19 ? -16.109 -7.703 3.312 1 97.94 19 GLU B C 1
ATOM 1226 O O . GLU B 1 19 ? -16.547 -6.727 2.711 1 97.94 19 GLU B O 1
ATOM 1231 N N . GLU B 1 20 ? -16.188 -7.84 4.621 1 98.19 20 GLU B N 1
ATOM 1232 C CA . GLU B 1 20 ? -16.672 -6.73 5.438 1 98.19 20 GLU B CA 1
ATOM 1233 C C . GLU B 1 20 ? -15.844 -5.469 5.211 1 98.19 20 GLU B C 1
ATOM 1235 O O . GLU B 1 20 ? -16.391 -4.379 5.047 1 98.19 20 GLU B O 1
ATOM 1240 N N . ALA B 1 21 ? -14.57 -5.645 5.234 1 98.44 21 ALA B N 1
ATOM 1241 C CA . ALA B 1 21 ? -13.672 -4.52 4.988 1 98.44 21 ALA B CA 1
ATOM 1242 C C . ALA B 1 21 ? -13.891 -3.943 3.59 1 98.44 21 ALA B C 1
ATOM 1244 O O . ALA B 1 21 ? -13.984 -2.725 3.422 1 98.44 21 ALA B O 1
ATOM 1245 N N . PHE B 1 22 ? -13.992 -4.812 2.631 1 98.56 22 PHE B N 1
ATOM 1246 C CA . PHE B 1 22 ? -14.234 -4.438 1.243 1 98.56 22 PHE B CA 1
ATOM 1247 C C . PHE B 1 22 ? -15.469 -3.545 1.136 1 98.56 22 PHE B C 1
ATOM 1249 O O . PHE B 1 22 ? -15.406 -2.455 0.56 1 98.56 22 PHE B O 1
ATOM 1256 N N . ASN B 1 23 ? -16.484 -3.98 1.684 1 98.69 23 ASN B N 1
ATOM 1257 C CA . ASN B 1 23 ? -17.734 -3.227 1.651 1 98.69 23 ASN B CA 1
ATOM 1258 C C . ASN B 1 23 ? -17.625 -1.911 2.414 1 98.69 23 ASN B C 1
ATOM 1260 O O . ASN B 1 23 ? -18.156 -0.89 1.986 1 98.69 23 ASN B O 1
ATOM 1264 N N . PHE B 1 24 ? -16.938 -2.029 3.492 1 98.69 24 PHE B N 1
ATOM 1265 C CA . PHE B 1 24 ? -16.703 -0.817 4.27 1 98.69 24 PHE B CA 1
ATOM 1266 C C . PHE B 1 24 ? -15.984 0.232 3.432 1 98.69 24 PHE B C 1
ATOM 1268 O O . PHE B 1 24 ? -16.359 1.407 3.443 1 98.69 24 PHE B O 1
ATOM 1275 N N . TYR B 1 25 ? -14.945 -0.134 2.684 1 98.56 25 TYR B N 1
ATOM 1276 C CA . TYR B 1 25 ? -14.164 0.813 1.896 1 98.56 25 TYR B CA 1
ATOM 1277 C C . TYR B 1 25 ? -14.984 1.355 0.729 1 98.56 25 TYR B C 1
ATOM 1279 O O . TYR B 1 25 ? -14.914 2.547 0.417 1 98.56 25 TYR B O 1
ATOM 1287 N N . LEU B 1 26 ? -15.797 0.525 0.084 1 98.38 26 LEU B N 1
ATOM 1288 C CA . LEU B 1 26 ? -16.672 0.979 -0.996 1 98.38 26 LEU B CA 1
ATOM 1289 C C . LEU B 1 26 ? -17.656 2.027 -0.495 1 98.38 26 LEU B C 1
ATOM 1291 O O . LEU B 1 26 ? -17.969 2.98 -1.211 1 98.38 26 LEU B O 1
ATOM 1295 N N . ASP B 1 27 ? -18.047 1.855 0.697 1 97.81 27 ASP B N 1
ATOM 1296 C CA . ASP B 1 27 ? -19.016 2.768 1.285 1 97.81 27 ASP B CA 1
ATOM 1297 C C . ASP B 1 27 ? -18.344 4.035 1.804 1 97.81 27 ASP B C 1
ATOM 1299 O O . ASP B 1 27 ? -18.953 5.105 1.823 1 97.81 27 ASP B O 1
ATOM 1303 N N . THR B 1 28 ? -17.188 3.908 2.225 1 98.12 28 THR B N 1
ATOM 1304 C CA . THR B 1 28 ? -16.484 4.977 2.92 1 98.12 28 THR B CA 1
ATOM 1305 C C . THR B 1 28 ? -15.914 5.984 1.926 1 98.12 28 THR B C 1
ATOM 1307 O O . THR B 1 28 ? -16.031 7.195 2.127 1 98.12 28 THR B O 1
ATOM 1310 N N . PHE B 1 29 ? -15.258 5.484 0.88 1 98 29 PHE B N 1
ATOM 1311 C CA . PHE B 1 29 ? -14.578 6.363 -0.067 1 98 29 PHE B CA 1
ATOM 1312 C C . PHE B 1 29 ? -15.492 6.699 -1.24 1 98 29 PHE B C 1
ATOM 1314 O O . PHE B 1 29 ? -15.883 5.812 -2.004 1 98 29 PHE B O 1
ATOM 1321 N N . PRO B 1 30 ? -15.805 7.922 -1.458 1 95.5 30 PRO B N 1
ATOM 1322 C CA . PRO B 1 30 ? -16.828 8.32 -2.428 1 95.5 30 PRO B CA 1
ATOM 1323 C C . PRO B 1 30 ? -16.469 7.938 -3.861 1 95.5 30 PRO B C 1
ATOM 1325 O O . PRO B 1 30 ? -17.344 7.754 -4.699 1 95.5 30 PRO B O 1
ATOM 1328 N N . ASP B 1 31 ? -15.281 7.754 -4.172 1 93.75 31 ASP B N 1
ATOM 1329 C CA . ASP B 1 31 ? -14.852 7.461 -5.535 1 93.75 31 ASP B CA 1
ATOM 1330 C C . ASP B 1 31 ? -14.477 5.988 -5.688 1 93.75 31 ASP B C 1
ATOM 1332 O O . ASP B 1 31 ? -13.977 5.574 -6.734 1 93.75 31 ASP B O 1
ATOM 1336 N N . ALA B 1 32 ? -14.695 5.242 -4.652 1 96.94 32 ALA B N 1
ATOM 1337 C CA . ALA B 1 32 ? -14.352 3.824 -4.711 1 96.94 32 ALA B CA 1
ATOM 1338 C C . ALA B 1 32 ? -15.32 3.061 -5.605 1 96.94 32 ALA B C 1
ATOM 1340 O O . ALA B 1 32 ? -16.531 3.303 -5.562 1 96.94 32 ALA B O 1
ATOM 1341 N N . LYS B 1 33 ? -14.781 2.234 -6.457 1 96.88 33 LYS B N 1
ATOM 1342 C CA . LYS B 1 33 ? -15.578 1.419 -7.371 1 96.88 33 LYS B CA 1
ATOM 1343 C C . LYS B 1 33 ? -15.195 -0.054 -7.27 1 96.88 33 LYS B C 1
ATOM 1345 O O . LYS B 1 33 ? -14.008 -0.398 -7.316 1 96.88 33 LYS B O 1
ATOM 1350 N N . LYS B 1 34 ? -16.234 -0.854 -7.199 1 97.5 34 LYS B N 1
ATOM 1351 C CA . LYS B 1 34 ? -16 -2.297 -7.215 1 97.5 34 LYS B CA 1
ATOM 1352 C C . LYS B 1 34 ? -15.539 -2.766 -8.586 1 97.5 34 LYS B C 1
ATOM 1354 O O . LYS B 1 34 ? -16.125 -2.4 -9.609 1 97.5 34 LYS B O 1
ATOM 1359 N N . VAL B 1 35 ? -14.547 -3.531 -8.609 1 96.38 35 VAL B N 1
ATOM 1360 C CA . VAL B 1 35 ? -14.039 -4.109 -9.852 1 96.38 35 VAL B CA 1
ATOM 1361 C C . VAL B 1 35 ? -14.375 -5.602 -9.898 1 96.38 35 VAL B C 1
ATOM 1363 O O . VAL B 1 35 ? -14.734 -6.129 -10.945 1 96.38 35 VAL B O 1
ATOM 1366 N N . GLY B 1 36 ? -14.188 -6.273 -8.727 1 95.25 36 GLY B N 1
ATOM 1367 C CA . GLY B 1 36 ? -14.484 -7.699 -8.695 1 95.25 36 GLY B CA 1
ATOM 1368 C C . GLY B 1 36 ? -14.5 -8.273 -7.293 1 95.25 36 GLY B C 1
ATOM 1369 O O . GLY B 1 36 ? -13.984 -7.664 -6.359 1 95.25 36 GLY B O 1
ATOM 1370 N N . LEU B 1 37 ? -15.156 -9.445 -7.195 1 96.25 37 LEU B N 1
ATOM 1371 C CA . LEU B 1 37 ? -15.242 -10.18 -5.934 1 96.25 37 LEU B CA 1
ATOM 1372 C C . LEU B 1 37 ? -15.453 -11.664 -6.184 1 96.25 37 LEU B C 1
ATOM 1374 O O . LEU B 1 37 ? -16.438 -12.062 -6.828 1 96.25 37 LEU B O 1
ATOM 1378 N N . THR B 1 38 ? -14.523 -12.391 -5.742 1 95.06 38 THR B N 1
ATOM 1379 C CA . THR B 1 38 ? -14.617 -13.844 -5.867 1 95.06 38 THR B CA 1
ATOM 1380 C C . THR B 1 38 ? -14.32 -14.516 -4.531 1 95.06 38 THR B C 1
ATOM 1382 O O . THR B 1 38 ? -13.711 -13.914 -3.646 1 95.06 38 THR B O 1
ATOM 1385 N N . TYR B 1 39 ? -14.758 -15.781 -4.406 1 95.56 39 TYR B N 1
ATOM 1386 C CA . TYR B 1 39 ? -14.641 -16.531 -3.156 1 95.56 39 TYR B CA 1
ATOM 1387 C C . TYR B 1 39 ? -13.867 -17.828 -3.367 1 95.56 39 TYR B C 1
ATOM 1389 O O . TYR B 1 39 ? -13.758 -18.312 -4.492 1 95.56 39 TYR B O 1
ATOM 1397 N N . PHE B 1 40 ? -13.32 -18.25 -2.252 1 93.5 40 PHE B N 1
ATOM 1398 C CA . PHE B 1 40 ? -12.867 -19.641 -2.256 1 93.5 40 PHE B CA 1
ATOM 1399 C C . PHE B 1 40 ? -14.055 -20.594 -2.363 1 93.5 40 PHE B C 1
ATOM 1401 O O . PHE B 1 40 ? -15 -20.5 -1.582 1 93.5 40 PHE B O 1
ATOM 1408 N N . THR B 1 41 ? -14 -21.5 -3.373 1 93.94 41 THR B N 1
ATOM 1409 C CA . THR B 1 41 ? -15.141 -22.375 -3.611 1 93.94 41 THR B CA 1
ATOM 1410 C C . THR B 1 41 ? -14.727 -23.844 -3.553 1 93.94 41 THR B C 1
ATOM 1412 O O . THR B 1 41 ? -15.578 -24.734 -3.543 1 93.94 41 THR B O 1
ATOM 1415 N N . LYS B 1 42 ? -13.445 -24.062 -3.586 1 93 42 LYS B N 1
ATOM 1416 C CA . LYS B 1 42 ? -12.914 -25.422 -3.527 1 93 42 LYS B CA 1
ATOM 1417 C C . LYS B 1 42 ? -11.734 -25.5 -2.561 1 93 42 LYS B C 1
ATOM 1419 O O . LYS B 1 42 ? -10.945 -24.562 -2.451 1 93 42 LYS B O 1
ATOM 1424 N N . PRO B 1 43 ? -11.602 -26.594 -1.931 1 88.06 43 PRO B N 1
ATOM 1425 C CA . PRO B 1 43 ? -10.539 -26.75 -0.934 1 88.06 43 PRO B CA 1
ATOM 1426 C C . PRO B 1 43 ? -9.141 -26.609 -1.534 1 88.06 43 PRO B C 1
ATOM 1428 O O . PRO B 1 43 ? -8.219 -26.141 -0.862 1 88.06 43 PRO B O 1
ATOM 1431 N N . GLU B 1 44 ? -8.945 -26.891 -2.717 1 85.81 44 GLU B N 1
ATOM 1432 C CA . GLU B 1 44 ? -7.645 -26.906 -3.375 1 85.81 44 GLU B CA 1
ATOM 1433 C C . GLU B 1 44 ? -7.078 -25.484 -3.51 1 85.81 44 GLU B C 1
ATOM 1435 O O . GLU B 1 44 ? -5.883 -25.312 -3.744 1 85.81 44 GLU B O 1
ATOM 1440 N N . GLN B 1 45 ? -7.938 -24.562 -3.357 1 84.12 45 GLN B N 1
ATOM 1441 C CA . GLN B 1 45 ? -7.496 -23.172 -3.496 1 84.12 45 GLN B CA 1
ATOM 1442 C C . GLN B 1 45 ? -6.742 -22.703 -2.25 1 84.12 45 GLN B C 1
ATOM 1444 O O . GLN B 1 45 ? -6.094 -21.656 -2.266 1 84.12 45 GLN B O 1
ATOM 1449 N N . GLY B 1 46 ? -6.863 -23.438 -1.182 1 82.62 46 GLY B N 1
ATOM 1450 C CA . GLY B 1 46 ? -6.012 -23.203 -0.026 1 82.62 46 GLY B CA 1
ATOM 1451 C C . GLY B 1 46 ? -6.625 -22.25 0.984 1 82.62 46 GLY B C 1
ATOM 1452 O O . GLY B 1 46 ? -5.969 -21.844 1.942 1 82.62 46 GLY B O 1
ATOM 1453 N N . GLY B 1 47 ? -7.832 -21.812 0.765 1 87 47 GLY B N 1
ATOM 1454 C CA . GLY B 1 47 ? -8.516 -20.922 1.692 1 87 47 GLY B CA 1
ATOM 1455 C C . GLY B 1 47 ? -9.82 -21.5 2.219 1 87 47 GLY B C 1
ATOM 1456 O O . GLY B 1 47 ? -10.219 -22.594 1.83 1 87 47 GLY B O 1
ATOM 1457 N N . ASP B 1 48 ? -10.414 -20.781 3.18 1 91.56 48 ASP B N 1
ATOM 1458 C CA . ASP B 1 48 ? -11.695 -21.203 3.74 1 91.56 48 ASP B CA 1
ATOM 1459 C C . ASP B 1 48 ? -12.836 -20.953 2.76 1 91.56 48 ASP B C 1
ATOM 1461 O O . ASP B 1 48 ? -13.023 -19.812 2.297 1 91.56 48 ASP B O 1
ATOM 1465 N N . ILE B 1 49 ? -13.586 -22.016 2.523 1 93.75 49 ILE B N 1
ATOM 1466 C CA . ILE B 1 49 ? -14.695 -21.906 1.59 1 93.75 49 ILE B CA 1
ATOM 1467 C C . ILE B 1 49 ? -15.648 -20.797 2.041 1 93.75 49 ILE B C 1
ATOM 1469 O O . ILE B 1 49 ? -15.961 -20.688 3.229 1 93.75 49 ILE B O 1
ATOM 1473 N N . GLY B 1 50 ? -16.016 -19.891 1.043 1 95.38 50 GLY B N 1
ATOM 1474 C CA . GLY B 1 50 ? -16.953 -18.812 1.333 1 95.38 50 GLY B CA 1
ATOM 1475 C C . GLY B 1 50 ? -16.25 -17.516 1.706 1 95.38 50 GLY B C 1
ATOM 1476 O O . GLY B 1 50 ? -16.875 -16.453 1.741 1 95.38 50 GLY B O 1
ATOM 1477 N N . LYS B 1 51 ? -14.969 -17.625 1.946 1 95.69 51 LYS B N 1
ATOM 1478 C CA . LYS B 1 51 ? -14.203 -16.422 2.25 1 95.69 51 LYS B CA 1
ATOM 1479 C C . LYS B 1 51 ? -13.609 -15.82 0.983 1 95.69 51 LYS B C 1
ATOM 1481 O O . LYS B 1 51 ? -13.695 -16.406 -0.094 1 95.69 51 LYS B O 1
ATOM 1486 N N . VAL B 1 52 ? -13.148 -14.633 1.07 1 96.19 52 VAL B N 1
ATOM 1487 C CA . VAL B 1 52 ? -12.734 -13.844 -0.086 1 96.19 52 VAL B CA 1
ATOM 1488 C C . VAL B 1 52 ? -11.453 -14.43 -0.677 1 96.19 52 VAL B C 1
ATOM 1490 O O . VAL B 1 52 ? -10.43 -14.516 0.004 1 96.19 52 VAL B O 1
ATOM 1493 N N . LEU B 1 53 ? -11.508 -14.867 -1.882 1 93.56 53 LEU B N 1
ATOM 1494 C CA . LEU B 1 53 ? -10.32 -15.227 -2.654 1 93.56 53 LEU B CA 1
ATOM 1495 C C . LEU B 1 53 ? -9.656 -13.984 -3.242 1 93.56 53 LEU B C 1
ATOM 1497 O O . LEU B 1 53 ? -8.445 -13.805 -3.111 1 93.56 53 LEU B O 1
ATOM 1501 N N . ASN B 1 54 ? -10.508 -13.141 -3.871 1 93.81 54 ASN B N 1
ATOM 1502 C CA . ASN B 1 54 ? -10.047 -11.859 -4.395 1 93.81 54 ASN B CA 1
ATOM 1503 C C . ASN B 1 54 ? -11.172 -10.82 -4.402 1 93.81 54 ASN B C 1
ATOM 1505 O O . ASN B 1 54 ? -12.25 -11.07 -4.949 1 93.81 54 ASN B O 1
ATOM 1509 N N . ALA B 1 55 ? -10.953 -9.766 -3.795 1 96.69 55 ALA B N 1
ATOM 1510 C CA . ALA B 1 55 ? -11.773 -8.562 -3.918 1 96.69 55 ALA B CA 1
ATOM 1511 C C . ALA B 1 55 ? -10.953 -7.387 -4.434 1 96.69 55 ALA B C 1
ATOM 1513 O O . ALA B 1 55 ? -9.867 -7.098 -3.916 1 96.69 55 ALA B O 1
ATOM 1514 N N . THR B 1 56 ? -11.414 -6.762 -5.473 1 97 56 THR B N 1
ATOM 1515 C CA . THR B 1 56 ? -10.68 -5.656 -6.086 1 97 56 THR B CA 1
ATOM 1516 C C . THR B 1 56 ? -11.562 -4.414 -6.184 1 97 56 THR B C 1
ATOM 1518 O O . THR B 1 56 ? -12.727 -4.5 -6.582 1 97 56 THR B O 1
ATOM 1521 N N . PHE B 1 57 ? -11.008 -3.318 -5.777 1 96.94 57 PHE B N 1
ATOM 1522 C CA . PHE B 1 57 ? -11.664 -2.029 -5.973 1 96.94 57 PHE B CA 1
ATOM 152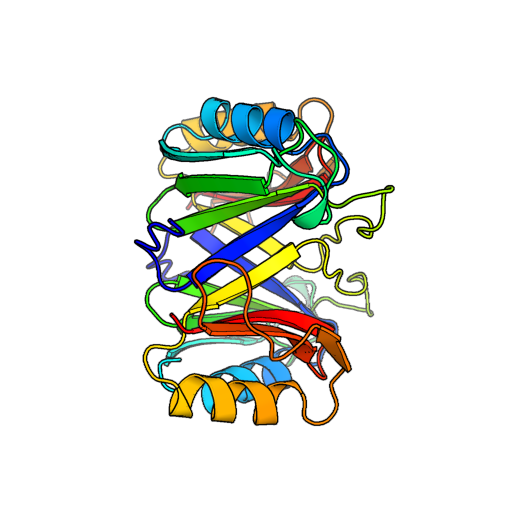3 C C . PHE B 1 57 ? -10.648 -0.958 -6.352 1 96.94 57 PHE B C 1
ATOM 1525 O O . PHE B 1 57 ? -9.438 -1.168 -6.219 1 96.94 57 PHE B O 1
ATOM 1532 N N . GLU B 1 58 ? -11.125 0.073 -6.902 1 96.12 58 GLU B N 1
ATOM 1533 C CA . GLU B 1 58 ? -10.281 1.194 -7.305 1 96.12 58 GLU B CA 1
ATOM 1534 C C . GLU B 1 58 ? -10.797 2.508 -6.719 1 96.12 58 GLU B C 1
ATOM 1536 O O . GLU B 1 58 ? -12 2.674 -6.512 1 96.12 58 GLU B O 1
ATOM 1541 N N . MET B 1 59 ? -9.859 3.305 -6.383 1 94.75 59 MET B N 1
ATOM 1542 C CA . MET B 1 59 ? -10.164 4.648 -5.902 1 94.75 59 MET B CA 1
ATOM 1543 C C . MET B 1 59 ? -9.141 5.656 -6.41 1 94.75 59 MET B C 1
ATOM 1545 O O . MET B 1 59 ? -7.934 5.434 -6.285 1 94.75 59 MET B O 1
ATOM 1549 N N . LYS B 1 60 ? -9.625 6.707 -7.027 1 94.19 60 LYS B N 1
ATOM 1550 C CA . LYS B 1 60 ? -8.789 7.793 -7.535 1 94.19 60 LYS B CA 1
ATOM 1551 C C . LYS B 1 60 ? -7.633 7.25 -8.375 1 94.19 60 LYS B C 1
ATOM 1553 O O . LYS B 1 60 ? -6.48 7.641 -8.18 1 94.19 60 LYS B O 1
ATOM 1558 N N . GLY B 1 61 ? -7.945 6.277 -9.125 1 90.88 61 GLY B N 1
ATOM 1559 C CA . GLY B 1 61 ? -7.012 5.742 -10.109 1 90.88 61 GLY B CA 1
ATOM 1560 C C . GLY B 1 61 ? -6.098 4.672 -9.539 1 90.88 61 GLY B C 1
ATOM 1561 O O . GLY B 1 61 ? -5.336 4.047 -10.281 1 90.88 61 GLY B O 1
ATOM 1562 N N . ALA B 1 62 ? -6.133 4.414 -8.273 1 94.69 62 ALA B N 1
ATOM 1563 C CA . ALA B 1 62 ? -5.324 3.373 -7.645 1 94.69 62 ALA B CA 1
ATOM 1564 C C . ALA B 1 62 ? -6.121 2.082 -7.48 1 94.69 62 ALA B C 1
ATOM 1566 O O . ALA B 1 62 ? -7.344 2.115 -7.316 1 94.69 62 ALA B O 1
ATOM 1567 N N . SER B 1 63 ? -5.453 1.005 -7.477 1 96.25 63 SER B N 1
ATOM 1568 C CA . SER B 1 63 ? -6.074 -0.308 -7.344 1 96.25 63 SER B CA 1
ATOM 1569 C C . SER B 1 63 ? -5.773 -0.931 -5.988 1 96.25 63 SER B C 1
ATOM 1571 O O . SER B 1 63 ? -4.641 -0.859 -5.504 1 96.25 63 SER B O 1
ATOM 1573 N N . PHE B 1 64 ? -6.766 -1.565 -5.398 1 97.5 64 PHE B N 1
ATOM 1574 C CA . PHE B 1 64 ? -6.676 -2.277 -4.129 1 97.5 64 PHE B CA 1
ATOM 1575 C C . PHE B 1 64 ? -7.25 -3.684 -4.254 1 97.5 64 PHE B C 1
ATOM 1577 O O . PHE B 1 64 ? -8.281 -3.885 -4.902 1 97.5 64 PHE B O 1
ATOM 1584 N N . MET B 1 65 ? -6.562 -4.586 -3.615 1 96.81 65 MET B N 1
ATOM 1585 C CA . MET B 1 65 ? -7.008 -5.977 -3.635 1 96.81 65 MET B CA 1
ATOM 1586 C C . MET B 1 65 ? -7.008 -6.566 -2.229 1 96.81 65 MET B C 1
ATOM 1588 O O . MET B 1 65 ? -6.195 -6.176 -1.387 1 96.81 65 MET B O 1
ATOM 1592 N N . ILE B 1 66 ? -7.918 -7.461 -2.014 1 96.94 66 ILE B N 1
ATOM 1593 C CA . ILE B 1 66 ? -8.094 -8.07 -0.701 1 96.94 66 ILE B CA 1
ATOM 1594 C C . ILE B 1 66 ? -8.195 -9.586 -0.846 1 96.94 66 ILE B C 1
ATOM 1596 O O . ILE B 1 66 ? -8.828 -10.086 -1.775 1 96.94 66 ILE B O 1
ATOM 1600 N N . MET B 1 67 ? -7.648 -10.297 0.054 1 95.12 67 MET B N 1
ATOM 1601 C CA . MET B 1 67 ? -7.809 -11.742 0.183 1 95.12 67 MET B CA 1
ATOM 1602 C C . MET B 1 67 ? -7.941 -12.148 1.647 1 95.12 67 MET B C 1
ATOM 1604 O O . MET B 1 67 ? -7.414 -11.469 2.533 1 95.12 67 MET B O 1
ATOM 1608 N N . ASP B 1 68 ? -8.641 -13.227 1.89 1 95.75 68 ASP B N 1
ATOM 1609 C CA . ASP B 1 68 ? -8.672 -13.844 3.211 1 95.75 68 ASP B CA 1
ATOM 1610 C C . ASP B 1 68 ? -7.719 -15.031 3.289 1 95.75 68 ASP B C 1
ATOM 1612 O O . ASP B 1 68 ? -7.789 -15.945 2.465 1 95.75 68 ASP B O 1
ATOM 1616 N N . MET B 1 69 ? -6.875 -14.953 4.23 1 90.69 69 MET B N 1
ATOM 1617 C CA . MET B 1 69 ? -6.023 -16.109 4.488 1 90.69 69 MET B CA 1
ATOM 1618 C C . MET B 1 69 ? -6.738 -17.125 5.387 1 90.69 69 MET B C 1
ATOM 1620 O O . MET B 1 69 ? -7.688 -16.766 6.086 1 90.69 69 MET B O 1
ATOM 1624 N N . THR B 1 70 ? -6.215 -18.297 5.328 1 83.38 70 THR B N 1
ATOM 1625 C CA . THR B 1 70 ? -6.785 -19.359 6.164 1 83.38 70 THR B CA 1
ATOM 1626 C C . THR B 1 70 ? -6.145 -19.344 7.551 1 83.38 70 THR B C 1
ATOM 1628 O O . THR B 1 70 ? -5 -18.922 7.711 1 83.38 70 THR B O 1
ATOM 1631 N N . ASN B 1 71 ? -6.902 -19.844 8.547 1 76.25 71 ASN B N 1
ATOM 1632 C CA . ASN B 1 71 ? -6.449 -20.172 9.898 1 76.25 71 ASN B CA 1
ATOM 1633 C C . ASN B 1 71 ? -5.766 -18.969 10.555 1 76.25 71 ASN B C 1
ATOM 1635 O O . ASN B 1 71 ? -4.781 -19.141 11.281 1 76.25 71 ASN B O 1
ATOM 1639 N N . ASN B 1 72 ? -6.164 -17.891 10.211 1 67.81 72 ASN B N 1
ATOM 1640 C CA . ASN B 1 72 ? -5.645 -16.672 10.812 1 67.81 72 ASN B CA 1
ATOM 1641 C C . ASN B 1 72 ? -4.133 -16.562 10.648 1 67.81 72 ASN B C 1
ATOM 1643 O O . ASN B 1 72 ? -3.418 -16.281 11.609 1 67.81 72 ASN B O 1
ATOM 1647 N N . ALA B 1 73 ? -3.732 -16.75 9.477 1 80 73 ALA B N 1
ATOM 1648 C CA . ALA B 1 73 ? -2.305 -16.922 9.219 1 80 73 ALA B CA 1
ATOM 1649 C C . ALA B 1 73 ? -1.646 -15.586 8.883 1 80 73 ALA B C 1
ATOM 1651 O O . ALA B 1 73 ? -0.419 -15.461 8.906 1 80 73 ALA B O 1
ATOM 1652 N N . SER B 1 74 ? -2.451 -14.586 8.633 1 87.56 74 SER B N 1
ATOM 1653 C CA . SER B 1 74 ? -1.822 -13.305 8.328 1 87.56 74 SER B CA 1
ATOM 1654 C C . SER B 1 74 ? -1.469 -12.547 9.602 1 87.56 74 SER B C 1
ATOM 1656 O O . SER B 1 74 ? -2.221 -12.578 10.578 1 87.56 74 SER B O 1
ATOM 1658 N N . PRO B 1 75 ? -0.332 -11.875 9.555 1 93.88 75 PRO B N 1
ATOM 1659 C CA . PRO B 1 75 ? -0.028 -11.008 10.695 1 93.88 75 PRO B CA 1
ATOM 1660 C C . PRO B 1 75 ? -0.964 -9.805 10.789 1 93.88 75 PRO B C 1
ATOM 1662 O O . PRO B 1 75 ? -1.812 -9.609 9.922 1 93.88 75 PRO B O 1
ATOM 1665 N N . ASN B 1 76 ? -0.821 -9.094 11.969 1 94.94 76 ASN B N 1
ATOM 1666 C CA . ASN B 1 76 ? -1.528 -7.82 12.078 1 94.94 76 ASN B CA 1
ATOM 1667 C C . ASN B 1 76 ? -0.996 -6.793 11.086 1 94.94 76 ASN B C 1
ATOM 1669 O O . ASN B 1 76 ? 0.176 -6.84 10.703 1 94.94 76 ASN B O 1
ATOM 1673 N N . PHE B 1 77 ? -1.849 -5.934 10.719 1 97.06 77 PHE B N 1
ATOM 1674 C CA . PHE B 1 77 ? -1.404 -4.801 9.914 1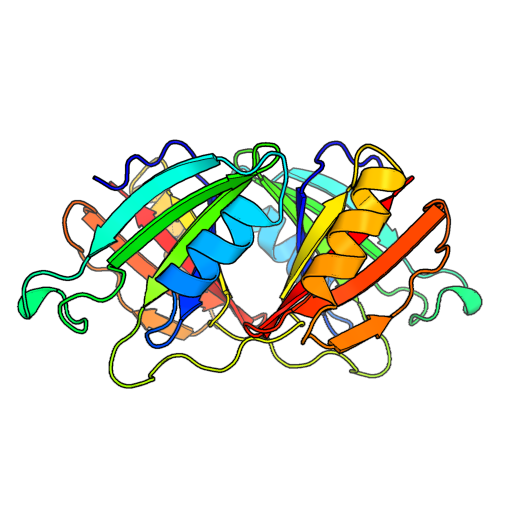 97.06 77 PHE B CA 1
ATOM 1675 C C . PHE B 1 77 ? -0.443 -3.92 10.703 1 97.06 77 PHE B C 1
ATOM 1677 O O . PHE B 1 77 ? -0.461 -3.92 11.938 1 97.06 77 PHE B O 1
ATOM 1684 N N . SER B 1 78 ? 0.413 -3.256 9.984 1 97.12 78 SER B N 1
ATOM 1685 C CA . SER B 1 78 ? 1.368 -2.305 10.547 1 97.12 78 SER B CA 1
ATOM 1686 C C . SER B 1 78 ? 1.256 -0.945 9.859 1 97.12 78 SER B C 1
ATOM 1688 O O . SER B 1 78 ? 1.148 -0.868 8.633 1 97.12 78 SER B O 1
ATOM 1690 N N . TRP B 1 79 ? 1.373 0.115 10.602 1 96 79 TRP B N 1
ATOM 1691 C CA . TRP B 1 79 ? 1.258 1.439 10 1 96 79 TRP B CA 1
ATOM 1692 C C . TRP B 1 79 ? 2.576 1.861 9.359 1 96 79 TRP B C 1
ATOM 1694 O O . TRP B 1 79 ? 2.68 2.959 8.805 1 96 79 TRP B O 1
ATOM 1704 N N . ALA B 1 80 ? 3.557 0.926 9.453 1 96.88 80 ALA B N 1
ATOM 1705 C CA . ALA B 1 80 ? 4.77 1.21 8.695 1 96.88 80 ALA B CA 1
ATOM 1706 C C . ALA B 1 80 ? 4.461 1.372 7.207 1 96.88 80 ALA B C 1
ATOM 1708 O O . ALA B 1 80 ? 5.219 2.016 6.477 1 96.88 80 ALA B O 1
ATOM 1709 N N . THR B 1 81 ? 3.439 0.752 6.727 1 97.81 81 THR B N 1
ATOM 1710 C CA . THR B 1 81 ? 2.867 1.001 5.41 1 97.81 81 THR B CA 1
ATOM 1711 C C . THR B 1 81 ? 1.478 1.621 5.531 1 97.81 81 THR B C 1
ATOM 1713 O O . THR B 1 81 ? 0.612 1.085 6.227 1 97.81 81 THR B O 1
ATOM 1716 N N . THR B 1 82 ? 1.295 2.717 4.91 1 97.81 82 THR B N 1
ATOM 1717 C CA . THR B 1 82 ? -0.005 3.379 4.914 1 97.81 82 THR B CA 1
ATOM 1718 C C . THR B 1 82 ? -0.409 3.791 3.504 1 97.81 82 THR B C 1
ATOM 1720 O O . THR B 1 82 ? 0.388 3.688 2.568 1 97.81 82 THR B O 1
ATOM 1723 N N . THR B 1 83 ? -1.646 4.105 3.309 1 97.94 83 THR B N 1
ATOM 1724 C CA . THR B 1 83 ? -2.139 4.754 2.098 1 97.94 83 THR B CA 1
ATOM 1725 C C . THR B 1 83 ? -2.369 6.242 2.338 1 97.94 83 THR B C 1
ATOM 1727 O O . THR B 1 83 ? -3.111 6.621 3.248 1 97.94 83 THR B O 1
ATOM 1730 N N . LEU B 1 84 ? -1.68 7 1.604 1 97.06 84 LEU B N 1
ATOM 1731 C CA . LEU B 1 84 ? -1.899 8.445 1.614 1 97.06 84 LEU B CA 1
ATOM 1732 C C . LEU B 1 84 ? -3.008 8.828 0.641 1 97.06 84 LEU B C 1
ATOM 1734 O O . LEU B 1 84 ? -2.938 8.508 -0.546 1 97.06 84 LEU B O 1
ATOM 1738 N N . TYR B 1 85 ? -3.994 9.461 1.129 1 97.31 85 TYR B N 1
ATOM 1739 C CA . TYR B 1 85 ? -5.176 9.867 0.375 1 97.31 85 TYR B CA 1
ATOM 1740 C C . TYR B 1 85 ? -5.348 11.383 0.406 1 97.31 85 TYR B C 1
ATOM 1742 O O . TYR B 1 85 ? -5.57 11.969 1.469 1 97.31 85 TYR B O 1
ATOM 1750 N N . PHE B 1 86 ? -5.258 11.984 -0.729 1 96.5 86 PHE B N 1
ATOM 1751 C CA . PHE B 1 86 ? -5.504 13.422 -0.829 1 96.5 86 PHE B CA 1
ATOM 1752 C C . PHE B 1 86 ? -6.969 13.695 -1.145 1 96.5 86 PHE B C 1
ATOM 1754 O O . PHE B 1 86 ? -7.453 13.359 -2.227 1 96.5 86 PHE B O 1
ATOM 1761 N N . ALA B 1 87 ? -7.633 14.297 -0.223 1 96.69 87 ALA B N 1
ATOM 1762 C CA . ALA B 1 87 ? -9.023 14.688 -0.438 1 96.69 87 ALA B CA 1
ATOM 1763 C C . ALA B 1 87 ? -9.125 15.859 -1.409 1 96.69 87 ALA B C 1
ATOM 1765 O O . ALA B 1 87 ? -8.289 16.766 -1.38 1 96.69 87 ALA B O 1
ATOM 1766 N N . ASP B 1 88 ? -10.148 15.898 -2.225 1 95.25 88 ASP B N 1
ATOM 1767 C CA . ASP B 1 88 ? -10.336 16.953 -3.215 1 95.25 88 ASP B CA 1
ATOM 1768 C C . ASP B 1 88 ? -10.977 18.188 -2.586 1 95.25 88 ASP B C 1
ATOM 1770 O O . ASP B 1 88 ? -10.852 19.297 -3.113 1 95.25 88 ASP B O 1
ATOM 1774 N N . THR B 1 89 ? -11.734 17.984 -1.545 1 97.06 89 THR B N 1
ATOM 1775 C CA . THR B 1 89 ? -12.359 19.078 -0.807 1 97.06 89 THR B CA 1
ATOM 1776 C C . THR B 1 89 ? -12.195 18.875 0.697 1 97.06 89 THR B C 1
ATOM 1778 O O . THR B 1 89 ? -11.906 17.766 1.154 1 97.06 89 THR B O 1
ATOM 1781 N N . GLU B 1 90 ? -12.375 19.922 1.376 1 97.5 90 GLU B N 1
ATOM 1782 C CA . GLU B 1 90 ? -12.297 19.844 2.832 1 97.5 90 GLU B CA 1
ATOM 1783 C C . GLU B 1 90 ? -13.414 18.969 3.395 1 97.5 90 GLU B C 1
ATOM 1785 O O . GLU B 1 90 ? -13.195 18.219 4.34 1 97.5 90 GLU B O 1
ATOM 1790 N N . ASP B 1 91 ? -14.602 19.109 2.855 1 98.25 91 ASP B N 1
ATOM 1791 C CA . ASP B 1 91 ? -15.734 18.297 3.279 1 98.25 91 ASP B CA 1
ATOM 1792 C C . ASP B 1 91 ? -15.438 16.797 3.096 1 98.25 91 ASP B C 1
ATOM 1794 O O . ASP B 1 91 ? -15.789 15.984 3.947 1 98.25 91 ASP B O 1
ATOM 1798 N N . GLU B 1 92 ? -14.844 16.516 1.994 1 98 92 GLU B N 1
ATOM 1799 C CA . GLU B 1 92 ? -14.445 15.125 1.761 1 98 92 GLU B CA 1
ATOM 1800 C C . GLU B 1 92 ? -13.477 14.641 2.84 1 98 92 GLU B C 1
ATOM 1802 O O . GLU B 1 92 ? -13.641 13.547 3.387 1 98 92 GLU B O 1
ATOM 1807 N N . PHE B 1 93 ? -12.477 15.477 3.123 1 98.25 93 PHE B N 1
ATOM 1808 C CA . PHE B 1 93 ? -11.523 15.156 4.176 1 98.25 93 PHE B CA 1
ATOM 1809 C C . PHE B 1 93 ? -12.242 14.867 5.488 1 98.25 93 PHE B C 1
ATOM 1811 O O . PHE B 1 93 ? -12.023 13.82 6.105 1 98.25 93 PHE B O 1
ATOM 1818 N N . ASP B 1 94 ? -13.102 15.766 5.867 1 98.44 94 ASP B N 1
ATOM 1819 C CA . ASP B 1 94 ? -13.766 15.68 7.164 1 98.44 94 ASP B CA 1
ATOM 1820 C C . ASP B 1 94 ? -14.664 14.445 7.246 1 98.44 94 ASP B C 1
ATOM 1822 O O . ASP B 1 94 ? -14.695 13.766 8.273 1 98.44 94 ASP B O 1
ATOM 1826 N N . THR B 1 95 ? -15.328 14.164 6.207 1 98.38 95 THR B N 1
ATOM 1827 C CA . THR B 1 95 ? -16.219 13.008 6.164 1 98.38 95 THR B CA 1
ATOM 1828 C C . THR B 1 95 ? -15.422 11.711 6.27 1 98.38 95 THR B C 1
ATOM 1830 O O . THR B 1 95 ? -15.789 10.812 7.035 1 98.38 95 THR B O 1
ATOM 1833 N N . LEU B 1 96 ? -14.375 11.641 5.492 1 98.5 96 LEU B N 1
ATOM 1834 C CA . LEU B 1 96 ? -13.539 10.445 5.523 1 98.5 96 LEU B CA 1
ATOM 1835 C C . LEU B 1 96 ? -12.922 10.25 6.902 1 98.5 96 LEU B C 1
ATOM 1837 O O . LEU B 1 96 ? -12.906 9.133 7.426 1 98.5 96 LEU B O 1
ATOM 1841 N N . PHE B 1 97 ? -12.43 11.367 7.438 1 98.75 97 PHE B N 1
ATOM 1842 C CA . PHE B 1 97 ? -11.828 11.305 8.766 1 98.75 97 PHE B CA 1
ATOM 1843 C C . PHE B 1 97 ? -12.82 10.758 9.781 1 98.75 97 PHE B C 1
ATOM 1845 O O . PHE B 1 97 ? -12.492 9.852 10.555 1 98.75 97 PHE B O 1
ATOM 1852 N N . GLU B 1 98 ? -14 11.25 9.75 1 98.44 98 GLU B N 1
ATOM 1853 C CA . GLU B 1 98 ? -15.031 10.82 10.688 1 98.44 98 GLU B CA 1
ATOM 1854 C C . GLU B 1 98 ? -15.336 9.328 10.531 1 98.44 98 GLU B C 1
ATOM 1856 O O . GLU B 1 98 ? -15.398 8.602 11.523 1 98.44 98 GLU B O 1
ATOM 1861 N N . LYS B 1 99 ? -15.516 8.891 9.375 1 98.38 99 LYS B N 1
ATOM 1862 C CA . LYS B 1 99 ? -15.867 7.496 9.109 1 98.38 99 LYS B CA 1
ATOM 1863 C C . LYS B 1 99 ? -14.742 6.551 9.523 1 98.38 99 LYS B C 1
ATOM 1865 O O . LYS B 1 99 ? -14.984 5.516 10.141 1 98.38 99 LYS B O 1
ATOM 1870 N N . LEU B 1 100 ? -13.516 6.871 9.164 1 98.56 100 LEU B N 1
ATOM 1871 C CA . LEU B 1 100 ? -12.367 6.008 9.422 1 98.56 100 LEU B CA 1
ATOM 1872 C C . LEU B 1 100 ? -12.023 6.004 10.906 1 98.56 100 LEU B C 1
ATOM 1874 O O . LEU B 1 100 ? -11.555 4.992 11.438 1 98.56 100 LEU B O 1
ATOM 1878 N N . ALA B 1 101 ? -12.273 7.129 11.484 1 98.5 101 ALA B N 1
ATOM 1879 C CA . ALA B 1 101 ? -11.93 7.262 12.898 1 98.5 101 ALA B CA 1
ATOM 1880 C C . ALA B 1 101 ? -12.969 6.59 13.781 1 98.5 101 ALA B C 1
ATOM 1882 O O . ALA B 1 101 ? -12.695 6.246 14.938 1 98.5 101 ALA B O 1
ATOM 1883 N N . LYS B 1 102 ? -14.18 6.43 13.047 1 97.12 102 LYS B N 1
ATOM 1884 C CA . LYS B 1 102 ? -15.25 5.785 13.805 1 97.12 102 LYS B CA 1
ATOM 1885 C C . LYS B 1 102 ? -14.875 4.359 14.188 1 97.12 102 LYS B C 1
ATOM 1887 O O . LYS B 1 102 ? -14.617 3.521 13.32 1 97.12 102 LYS B O 1
ATOM 1892 N N . GLU B 1 103 ? -14.625 4.016 15.266 1 97.5 103 GLU B N 1
ATOM 1893 C CA . GLU B 1 103 ? -14.234 2.73 15.836 1 97.5 103 GLU B CA 1
ATOM 1894 C C . GLU B 1 103 ? -12.766 2.43 15.555 1 97.5 103 GLU B C 1
ATOM 1896 O O . GLU B 1 103 ? -12.344 1.271 15.578 1 97.5 103 GLU B O 1
ATOM 1901 N N . GLY B 1 104 ? -12.094 3.436 15.031 1 98.06 104 GLY B N 1
ATOM 1902 C CA . GLY B 1 104 ? -10.664 3.332 14.781 1 98.06 104 GLY B CA 1
ATOM 1903 C C . GLY B 1 104 ? -9.82 4.07 15.805 1 98.06 104 GLY B C 1
ATOM 1904 O O . GLY B 1 104 ? -10.258 4.27 16.938 1 98.06 104 GLY B O 1
ATOM 1905 N N . THR B 1 105 ? -8.586 4.309 15.492 1 98 105 THR B N 1
ATOM 1906 C CA . THR B 1 105 ? -7.656 5.031 16.359 1 98 105 THR B CA 1
ATOM 1907 C C . THR B 1 105 ? -7.004 6.184 15.594 1 98 105 THR B C 1
ATOM 1909 O O . THR B 1 105 ? -6.438 5.984 14.516 1 98 105 THR B O 1
ATOM 1912 N N . VAL B 1 106 ? -7.113 7.406 16.172 1 98.19 106 VAL B N 1
ATOM 1913 C CA . VAL B 1 106 ? -6.469 8.578 15.594 1 98.19 106 VAL B CA 1
ATOM 1914 C C . VAL B 1 106 ? -5.023 8.672 16.078 1 98.19 106 VAL B C 1
ATOM 1916 O O . VAL B 1 106 ? -4.777 8.82 17.281 1 98.19 106 VAL B O 1
ATOM 1919 N N . MET B 1 107 ? -4.191 8.617 15.203 1 95.94 107 MET B N 1
ATOM 1920 C CA . MET B 1 107 ? -2.777 8.656 15.562 1 95.94 107 MET B CA 1
ATOM 1921 C C . MET B 1 107 ? -2.256 10.086 15.57 1 95.94 107 MET B C 1
ATOM 1923 O O . MET B 1 107 ? -1.342 10.414 16.328 1 95.94 107 MET B O 1
ATOM 1927 N N . MET B 1 108 ? -2.766 10.836 14.688 1 94.88 108 MET B N 1
ATOM 1928 C CA . MET B 1 108 ? -2.33 12.219 14.523 1 94.88 108 MET B CA 1
ATOM 1929 C C . MET B 1 108 ? -3.418 13.055 13.859 1 94.88 108 MET B C 1
ATOM 1931 O O . MET B 1 108 ? -4.094 12.586 12.938 1 94.88 108 MET B O 1
ATOM 1935 N N . GLY B 1 109 ? -3.518 14.266 14.352 1 95.81 109 GLY B N 1
ATOM 1936 C CA . GLY B 1 109 ? -4.348 15.242 13.664 1 95.81 109 GLY B CA 1
ATOM 1937 C C . GLY B 1 109 ? -5.824 15.109 14 1 95.81 109 GLY B C 1
ATOM 1938 O O . GLY B 1 109 ? -6.188 14.43 14.961 1 95.81 109 GLY B O 1
ATOM 1939 N N . PRO B 1 110 ? -6.617 15.688 13.18 1 97.81 110 PRO B N 1
ATOM 1940 C CA . PRO B 1 110 ? -6.285 16.578 12.062 1 97.81 110 PRO B CA 1
ATOM 1941 C C . PRO B 1 110 ? -5.504 17.812 12.5 1 97.81 110 PRO B C 1
ATOM 1943 O O . PRO B 1 110 ? -5.773 18.375 13.562 1 97.81 110 PRO B O 1
ATOM 1946 N N . GLU B 1 111 ? -4.527 18.109 11.703 1 96.88 111 GLU B N 1
ATOM 1947 C CA . GLU B 1 111 ? -3.715 19.297 11.93 1 96.88 111 GLU B CA 1
ATOM 1948 C C . GLU B 1 111 ? -3.047 19.766 10.641 1 96.88 111 GLU B C 1
ATOM 1950 O O . GLU B 1 111 ? -2.975 19.016 9.664 1 96.88 111 GLU B O 1
ATOM 1955 N N . ALA B 1 112 ? -2.607 21.016 10.625 1 93.94 112 ALA B N 1
ATOM 1956 C CA . ALA B 1 112 ? -1.85 21.531 9.484 1 93.94 112 ALA B CA 1
ATOM 1957 C C . ALA B 1 112 ? -0.391 21.078 9.555 1 93.94 112 ALA B C 1
ATOM 1959 O O . ALA B 1 112 ? 0.208 21.062 10.633 1 93.94 112 ALA B O 1
ATOM 1960 N N . VAL B 1 113 ? 0.116 20.672 8.469 1 85.75 113 VAL B N 1
ATOM 1961 C CA . VAL B 1 113 ? 1.516 20.266 8.352 1 85.75 113 VAL B CA 1
ATOM 1962 C C . VAL B 1 113 ? 2.129 20.906 7.102 1 85.75 113 VAL B C 1
ATOM 1964 O O . VAL B 1 113 ? 1.739 20.578 5.977 1 85.75 113 VAL B O 1
ATOM 1967 N N . GLU B 1 114 ? 3.111 21.719 7.312 1 81.12 114 GLU B N 1
ATOM 1968 C CA . GLU B 1 114 ? 3.768 22.406 6.207 1 81.12 114 GLU B CA 1
ATOM 1969 C C . GLU B 1 114 ? 2.748 23.078 5.289 1 81.12 114 GLU B C 1
ATOM 1971 O O . GLU B 1 114 ? 1.972 23.922 5.727 1 81.12 114 GLU B O 1
ATOM 1976 N N . ALA B 1 115 ? 2.639 22.672 3.988 1 84.12 115 ALA B N 1
ATOM 1977 C CA . ALA B 1 115 ? 1.742 23.297 3.023 1 84.12 115 ALA B CA 1
ATOM 1978 C C . ALA B 1 115 ? 0.375 22.625 3.021 1 84.12 115 ALA B C 1
ATOM 1980 O O . ALA B 1 115 ? -0.557 23.094 2.365 1 84.12 115 ALA B O 1
ATOM 1981 N N . LEU B 1 116 ? 0.241 21.594 3.721 1 90.62 116 LEU B N 1
ATOM 1982 C CA . LEU B 1 116 ? -1.032 20.891 3.801 1 90.62 116 LEU B CA 1
ATOM 1983 C C . LEU B 1 116 ? -1.915 21.484 4.895 1 90.62 116 LEU B C 1
ATOM 1985 O O . LEU B 1 116 ? -1.517 21.531 6.062 1 90.62 116 LEU B O 1
ATOM 1989 N N . ARG B 1 117 ? -3.123 21.781 4.52 1 95.5 117 ARG B N 1
ATOM 1990 C CA . ARG B 1 117 ? -4.031 22.453 5.441 1 95.5 117 ARG B CA 1
ATOM 1991 C C . ARG B 1 117 ? -4.523 21.5 6.523 1 95.5 117 ARG B C 1
ATOM 1993 O O . ARG B 1 117 ? -4.734 21.906 7.668 1 95.5 117 ARG B O 1
ATOM 2000 N N . LYS B 1 118 ? -4.789 20.312 6.098 1 97.06 118 LYS B N 1
ATOM 2001 C CA . LYS B 1 118 ? -5.211 19.281 7.043 1 97.06 118 LYS B CA 1
ATOM 2002 C C . LYS B 1 118 ? -4.512 17.953 6.762 1 97.06 118 LYS B C 1
ATOM 2004 O O . LYS B 1 118 ? -4.449 17.516 5.609 1 97.06 118 LYS B O 1
ATOM 2009 N N . VAL B 1 119 ? -4.094 17.359 7.809 1 96.62 119 VAL B N 1
ATOM 2010 C CA . VAL B 1 119 ? -3.518 16.016 7.742 1 96.62 119 VAL B CA 1
ATOM 2011 C C . VAL B 1 119 ? -3.994 15.188 8.93 1 96.62 119 VAL B C 1
ATOM 2013 O O . VAL B 1 119 ? -4.113 15.703 10.047 1 96.62 119 VAL B O 1
ATOM 2016 N N . ALA B 1 120 ? -4.238 13.984 8.703 1 98 120 ALA B N 1
ATOM 2017 C CA . ALA B 1 120 ? -4.562 13.047 9.781 1 98 120 ALA B CA 1
ATOM 2018 C C . ALA B 1 120 ? -4.031 11.656 9.469 1 98 120 ALA B C 1
ATOM 2020 O O . ALA B 1 120 ? -4.031 11.219 8.312 1 98 120 ALA B O 1
ATOM 2021 N N . TRP B 1 121 ? -3.529 11.023 10.492 1 97.12 121 TRP B N 1
ATOM 2022 C CA . TRP B 1 121 ? -3.209 9.602 10.461 1 97.12 121 TRP B CA 1
ATOM 2023 C C . TRP B 1 121 ? -4.203 8.805 11.297 1 97.12 121 TRP B C 1
ATOM 2025 O O . TRP B 1 121 ? -4.273 8.969 12.516 1 97.12 121 TRP B O 1
ATOM 2035 N N . VAL B 1 122 ? -4.902 7.945 10.656 1 98.44 122 VAL B N 1
ATOM 2036 C CA . VAL B 1 122 ? -5.961 7.219 11.352 1 98.44 122 VAL B CA 1
ATOM 2037 C C . VAL B 1 122 ? -5.871 5.73 11.023 1 98.44 122 VAL B C 1
ATOM 2039 O O . VAL B 1 122 ? -5.723 5.359 9.852 1 98.44 122 VAL B O 1
ATOM 2042 N N . THR B 1 123 ? -5.848 4.883 12 1 98.5 123 THR B N 1
ATOM 2043 C CA . THR B 1 123 ? -6.027 3.447 11.812 1 98.5 123 THR B CA 1
ATOM 2044 C C . THR B 1 123 ? -7.496 3.062 11.945 1 98.5 123 THR B C 1
ATOM 2046 O O . THR B 1 123 ? -8.109 3.295 12.984 1 98.5 123 THR B O 1
ATOM 2049 N N . ASP B 1 124 ? -8.062 2.479 10.93 1 98.56 124 ASP B N 1
ATOM 2050 C CA . ASP B 1 124 ? -9.5 2.205 10.93 1 98.56 124 ASP B CA 1
ATOM 2051 C C . ASP B 1 124 ? -9.805 0.915 11.688 1 98.56 124 ASP B C 1
ATOM 2053 O O . ASP B 1 124 ? -8.906 0.279 12.234 1 98.56 124 ASP B O 1
ATOM 2057 N N . LYS B 1 125 ? -11.039 0.535 11.766 1 98.06 125 LYS B N 1
ATOM 2058 C CA . LYS B 1 125 ? -11.492 -0.574 12.602 1 98.06 125 LYS B CA 1
ATOM 2059 C C . LYS B 1 125 ? -10.961 -1.906 12.078 1 98.06 125 LYS B C 1
ATOM 2061 O O . LYS B 1 125 ? -11 -2.916 12.789 1 98.06 125 LYS B O 1
ATOM 2066 N N . TYR B 1 126 ? -10.484 -1.961 10.859 1 98.06 126 TYR B N 1
ATOM 2067 C CA . TYR B 1 126 ? -9.953 -3.199 10.289 1 98.06 126 TYR B CA 1
ATOM 2068 C C . TYR B 1 126 ? -8.438 -3.258 10.422 1 98.06 126 TYR B C 1
ATOM 2070 O O . TYR B 1 126 ? -7.809 -4.227 9.992 1 98.06 126 TYR B O 1
ATOM 2078 N N . GLY B 1 127 ? -7.828 -2.166 10.93 1 97.5 127 GLY B N 1
ATOM 2079 C CA . GLY B 1 127 ? -6.402 -2.17 11.219 1 97.5 127 GLY B CA 1
ATOM 2080 C C . GLY B 1 127 ? -5.574 -1.49 10.148 1 97.5 127 GLY B C 1
ATOM 2081 O O . GLY B 1 127 ? -4.352 -1.387 10.266 1 97.5 127 GLY B O 1
ATOM 2082 N N . ILE B 1 128 ? -6.152 -0.99 9.125 1 98.19 128 ILE B N 1
ATOM 2083 C CA . ILE B 1 128 ? -5.445 -0.306 8.047 1 98.19 128 ILE B CA 1
ATOM 2084 C C . ILE B 1 128 ? -5.289 1.174 8.391 1 98.19 128 ILE B C 1
ATOM 2086 O O . ILE B 1 128 ? -6.246 1.823 8.82 1 98.19 128 ILE B O 1
ATOM 2090 N N . THR B 1 129 ? -4.102 1.647 8.195 1 98.19 129 THR B N 1
ATOM 2091 C CA . THR B 1 129 ? -3.836 3.047 8.508 1 98.19 129 THR B CA 1
ATOM 2092 C C . THR B 1 129 ? -3.9 3.904 7.25 1 98.19 129 THR B C 1
ATOM 2094 O O . THR B 1 129 ? -3.289 3.566 6.234 1 98.19 129 THR B O 1
ATOM 2097 N N . TRP B 1 130 ? -4.566 4.965 7.359 1 98.5 130 TRP B N 1
ATOM 2098 C CA . TRP B 1 130 ? -4.746 5.945 6.297 1 98.5 130 TRP B CA 1
ATOM 2099 C C . TRP B 1 130 ? -4.137 7.289 6.684 1 98.5 130 TRP B C 1
ATOM 2101 O O . TRP B 1 130 ? -4.32 7.758 7.809 1 98.5 130 TRP B O 1
ATOM 2111 N N . GLN B 1 131 ? -3.359 7.82 5.805 1 97.31 131 GLN B N 1
ATOM 2112 C CA . GLN B 1 131 ? -2.963 9.219 5.887 1 97.31 131 GLN B CA 1
ATOM 2113 C C . GLN B 1 131 ? -3.861 10.094 5.016 1 97.31 131 GLN B C 1
ATOM 2115 O O . GLN B 1 131 ? -3.83 10 3.789 1 97.31 131 GLN B O 1
ATOM 2120 N N . LEU B 1 132 ? -4.672 10.875 5.652 1 98.06 132 LEU B N 1
ATOM 2121 C CA . LEU B 1 132 ? -5.543 11.805 4.941 1 98.06 132 LEU B CA 1
ATOM 2122 C C . LEU B 1 132 ? -4.887 13.18 4.832 1 98.06 132 LEU B C 1
ATOM 2124 O O . LEU B 1 132 ? -4.297 13.672 5.797 1 98.06 132 LEU B O 1
ATOM 2128 N N . ALA B 1 133 ? -5.008 13.719 3.656 1 96.81 133 ALA B N 1
ATOM 2129 C CA . ALA B 1 133 ? -4.438 15.047 3.461 1 96.81 133 ALA B CA 1
ATOM 2130 C C . ALA B 1 133 ? -5.363 15.93 2.623 1 96.81 133 ALA B C 1
ATOM 2132 O O . ALA B 1 133 ? -6.09 15.43 1.761 1 96.81 133 ALA B O 1
ATOM 2133 N N . PHE B 1 134 ? -5.371 17.141 2.922 1 96.25 134 PHE B N 1
ATOM 2134 C CA . PHE B 1 134 ? -6.086 18.172 2.176 1 96.25 134 PHE B CA 1
ATOM 2135 C C . PHE B 1 134 ? -5.227 19.422 2.01 1 96.25 134 PHE B C 1
ATOM 2137 O O . PHE B 1 134 ? -4.625 19.906 2.975 1 96.25 134 PHE B O 1
ATOM 2144 N N . VAL B 1 135 ? -5.062 19.906 0.793 1 90.38 135 VAL B N 1
ATOM 2145 C CA . VAL B 1 135 ? -4.211 21.047 0.488 1 90.38 135 VAL B CA 1
ATOM 2146 C C . VAL B 1 135 ? -5.023 22.344 0.594 1 90.38 135 VAL B C 1
ATOM 2148 O O . VAL B 1 135 ? -6.223 22.359 0.317 1 90.38 135 VAL B O 1
#

Secondary structure (DSSP, 8-state):
------SEEEEEEESS-HHHHHHHHHHHSTT-EEEEEEE--SGGGSS-TTSEEEEEEEETTEEEEEE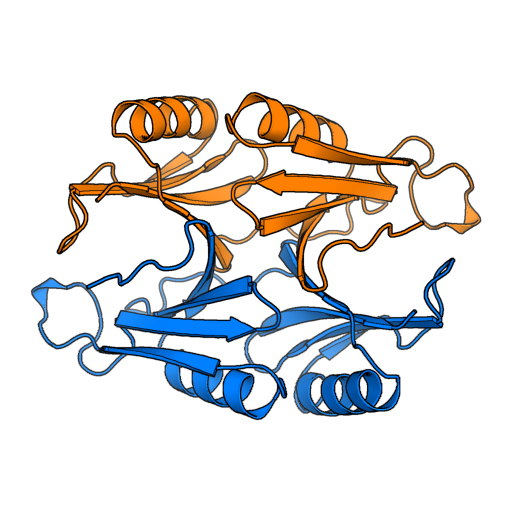EPSTT-SPPP-TTEEEEEE-SSHHHHHHHHHHHHTTSEEEEEEEEETTEEEEEEEE-TTS-EEEEEE-/------SEEEEEEESS-HHHHHHHHHHHSTT-EEEEEEE--SGGGSS-TTSEEEEEEEETTEEEEEEEPSTT-SPPP-TTEEEEEE-SSHHHHHHHHHHHHTTSEEEEEEEEETTEEEEEEEE-TTS-EEEEEE-

Radius of gyration: 18.02 Å; Cα contacts (8 Å, |Δi|>4): 649; chains: 2; bounding box: 39×50×36 Å

pLDDT: mean 93.5, std 9.53, range [37.94, 98.75]